Protein AF-A0A920W6X9-F1 (afdb_monomer_lite)

Secondary structure (DSSP, 8-state):
----S--S--HHHHHHHHHHHS-TTSS-SSHHHHHHHHHHHHHHHHHHHHHHHHTT--TTHHHHHHHHHHHHHHHHHHHHHHHHHTSHHHHHHHHHHT-TTHHHHHHHHHHHHHHHHHHTTTTTSPPGGGSHHHHHHHHHTT-TTHHHHHHHHHHHHHHTT-HHHHHHHHHHHHH-SSS---HHHHHHHHHHHHHTT-HHHHHHHHSTT-----PPPHHHHHHHT--TT---TTS-HHHHHHHHHHTT-GGGGG-

Sequence (255 aa):
MPYFVDSEIPTAVFLGLHLLVTDPSTSPRTPLGKTLFGILYGVTVFGLYAILGGLGVPTFYDKLLSVPLLNLSVQAIDRLVQTLTIRPTFERVALALARPNANLTHIGVWVIFFTLMALAGATDGRHRGDGVPFWEDACDNGRRQACERLLQIEASYCADASAWACNELGLHYERGDVVEPNRDLAFSYFSRACELRFQAGCLNLLESNAGYRADPKLLDLRLLLREGGANLMDMTETAIYSRACEHNWTFACRL

Radius of gyration: 24.92 Å; chains: 1; bounding box: 61×37×69 Å

Structure (mmCIF, N/CA/C/O backbone):
data_AF-A0A920W6X9-F1
#
_entry.id   AF-A0A920W6X9-F1
#
loop_
_atom_site.group_PDB
_atom_site.id
_atom_site.type_symbol
_atom_site.label_atom_id
_atom_site.label_alt_id
_atom_site.label_comp_id
_atom_site.label_asym_id
_atom_site.label_entity_id
_atom_site.label_seq_id
_atom_site.pdbx_PDB_ins_code
_atom_site.Cartn_x
_atom_site.Cartn_y
_atom_site.Cartn_z
_atom_site.occupancy
_atom_site.B_iso_or_equiv
_atom_site.auth_seq_id
_atom_site.auth_comp_id
_atom_site.auth_asym_id
_atom_site.auth_atom_id
_atom_site.pdbx_PDB_model_num
ATOM 1 N N . MET A 1 1 ? 0.408 10.749 1.401 1.00 32.97 1 MET A N 1
ATOM 2 C CA . MET A 1 1 ? -0.539 10.070 2.304 1.00 32.97 1 MET A CA 1
ATOM 3 C C . MET A 1 1 ? 0.063 8.700 2.561 1.00 32.97 1 MET A C 1
ATOM 5 O O . MET A 1 1 ? 0.650 8.195 1.610 1.00 32.97 1 MET A O 1
ATOM 9 N N . PRO A 1 2 ? 0.007 8.101 3.763 1.00 35.03 2 PRO A N 1
ATOM 10 C CA . PRO A 1 2 ? 0.167 6.650 3.824 1.00 35.03 2 PRO A CA 1
ATOM 11 C C . PRO A 1 2 ? -0.873 6.083 2.854 1.00 35.03 2 PRO A C 1
ATOM 13 O O . PRO A 1 2 ? -2.033 6.492 2.925 1.00 35.03 2 PRO A O 1
ATOM 16 N N . TYR A 1 3 ? -0.465 5.260 1.887 1.00 41.72 3 TYR A N 1
ATOM 17 C CA . TYR A 1 3 ? -1.385 4.682 0.903 1.00 41.72 3 TYR A CA 1
ATOM 18 C C . TYR A 1 3 ? -2.238 3.595 1.571 1.00 41.72 3 TYR A C 1
ATOM 20 O O . TYR A 1 3 ? -2.195 2.409 1.238 1.00 41.72 3 TYR A O 1
ATOM 28 N N . PHE A 1 4 ? -3.081 4.014 2.512 1.00 40.28 4 PHE A N 1
ATOM 29 C CA . PHE A 1 4 ? -4.438 3.518 2.532 1.00 40.28 4 PHE A CA 1
ATOM 30 C C . PHE A 1 4 ? -4.998 3.902 1.163 1.00 40.28 4 PHE A C 1
ATOM 32 O O . PHE A 1 4 ? -5.126 5.085 0.850 1.00 40.28 4 PHE A O 1
ATOM 39 N N . VAL A 1 5 ? -5.278 2.900 0.329 1.00 44.25 5 VAL A N 1
ATOM 40 C CA . VAL A 1 5 ? -5.976 3.088 -0.958 1.00 44.25 5 VAL A CA 1
ATOM 41 C C . VAL A 1 5 ? -7.321 3.818 -0.741 1.00 44.25 5 VAL A C 1
ATOM 43 O O . VAL A 1 5 ? -7.849 4.419 -1.665 1.00 44.25 5 VAL A O 1
ATOM 46 N N . ASP A 1 6 ? -7.764 3.905 0.518 1.00 39.06 6 ASP A N 1
ATOM 47 C CA . ASP A 1 6 ? -8.812 4.777 1.035 1.00 39.06 6 ASP A CA 1
ATOM 48 C C . ASP A 1 6 ? -8.240 5.817 2.030 1.00 39.06 6 ASP A C 1
ATOM 50 O O . ASP A 1 6 ? -8.327 5.659 3.249 1.00 39.06 6 ASP A O 1
ATOM 54 N N . SER A 1 7 ? -7.596 6.881 1.533 1.00 40.62 7 SER A N 1
ATOM 55 C CA . SER A 1 7 ? -7.171 8.028 2.371 1.00 40.62 7 SER A CA 1
ATOM 56 C C . SER A 1 7 ? -8.333 8.964 2.733 1.00 40.62 7 SER A C 1
ATOM 58 O O . SER A 1 7 ? -8.195 9.836 3.590 1.00 40.62 7 SER A O 1
ATOM 60 N N . GLU A 1 8 ? -9.485 8.794 2.092 1.00 47.09 8 GLU A N 1
ATOM 61 C CA . GLU A 1 8 ? -10.746 9.286 2.625 1.00 47.09 8 GLU A CA 1
ATOM 62 C C . GLU A 1 8 ? -11.215 8.246 3.634 1.00 47.09 8 GLU A C 1
ATOM 64 O O . GLU A 1 8 ? -11.251 7.062 3.306 1.00 47.09 8 GLU A O 1
ATOM 69 N N . ILE A 1 9 ? -11.575 8.654 4.858 1.00 54.34 9 ILE A N 1
ATOM 70 C CA . ILE A 1 9 ? -12.372 7.789 5.738 1.00 54.34 9 ILE A CA 1
ATOM 71 C C . ILE A 1 9 ? -13.488 7.244 4.846 1.00 54.34 9 ILE A C 1
ATOM 73 O O . ILE A 1 9 ? -14.281 8.071 4.378 1.00 54.34 9 ILE A O 1
ATOM 77 N N . PRO A 1 10 ? -13.544 5.923 4.562 1.00 58.53 10 PRO A N 1
ATOM 78 C CA . PRO A 1 10 ? -14.479 5.417 3.576 1.00 58.53 10 PRO A CA 1
ATOM 79 C C . PRO A 1 10 ? -15.847 5.954 3.952 1.00 58.53 10 PRO A C 1
ATOM 81 O O . PRO A 1 10 ? -16.201 5.909 5.135 1.00 58.53 10 PRO A O 1
ATOM 84 N N . THR A 1 11 ? -16.604 6.508 3.004 1.00 61.72 11 THR A N 1
ATOM 85 C CA . THR A 1 11 ? -17.897 7.138 3.318 1.00 61.72 11 THR A CA 1
ATOM 86 C C . THR A 1 11 ? -18.767 6.195 4.152 1.00 61.72 11 THR A C 1
ATOM 88 O O . THR A 1 11 ? -19.484 6.641 5.034 1.00 61.72 11 THR A O 1
ATOM 91 N N . ALA A 1 12 ? -18.609 4.882 3.961 1.00 58.97 12 ALA A N 1
ATOM 92 C CA . ALA A 1 12 ? -19.161 3.812 4.782 1.00 58.97 12 ALA A CA 1
ATOM 93 C C . ALA A 1 12 ? -18.794 3.866 6.284 1.00 58.97 12 ALA A C 1
ATOM 95 O O . ALA A 1 12 ? -19.663 3.668 7.125 1.00 58.97 12 ALA A O 1
ATOM 96 N N . VAL A 1 13 ? -17.538 4.139 6.647 1.00 64.25 13 VAL A N 1
ATOM 97 C CA . VAL A 1 13 ? -17.081 4.305 8.040 1.00 64.25 13 VAL A CA 1
ATOM 98 C C . VAL A 1 13 ? -17.623 5.596 8.636 1.00 64.25 13 VAL A C 1
ATOM 100 O O . VAL A 1 13 ? -18.126 5.587 9.757 1.00 64.25 13 VAL A O 1
ATOM 103 N N . PHE A 1 14 ? -17.573 6.694 7.878 1.00 67.44 14 PHE A N 1
ATOM 104 C CA . PHE A 1 14 ? -18.150 7.969 8.303 1.00 67.44 14 PHE A CA 1
ATOM 105 C C . PHE A 1 14 ? -19.663 7.837 8.526 1.00 67.44 14 PHE A C 1
ATOM 107 O O . PHE A 1 14 ? -20.169 8.206 9.584 1.00 67.44 14 PHE A O 1
ATOM 114 N N . LEU A 1 15 ? -20.374 7.236 7.573 1.00 68.81 15 LEU A N 1
ATOM 115 C CA . LEU A 1 15 ? -21.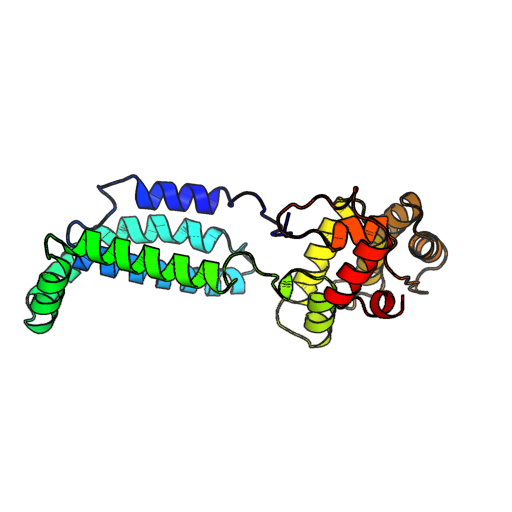807 6.968 7.634 1.00 68.81 15 LEU A CA 1
ATOM 116 C C . LEU A 1 15 ? -22.142 5.994 8.766 1.00 68.81 15 LEU A C 1
ATOM 118 O O . LEU A 1 15 ? -23.084 6.240 9.510 1.00 68.81 15 LEU A O 1
ATOM 122 N N . GLY A 1 16 ? -21.350 4.937 8.948 1.00 66.88 16 GLY A N 1
ATOM 123 C CA . GLY A 1 16 ? -21.495 3.995 10.055 1.00 66.88 16 GLY A CA 1
ATOM 124 C C . GLY A 1 16 ? -21.368 4.685 11.413 1.00 66.88 16 GLY A C 1
ATOM 125 O O . GLY A 1 16 ? -22.225 4.498 12.271 1.00 66.88 16 GLY A O 1
ATOM 126 N N . LEU A 1 17 ? -20.371 5.560 11.583 1.00 68.69 17 LEU A N 1
ATOM 127 C CA . LEU A 1 17 ? -20.214 6.373 12.791 1.00 68.69 17 LEU A CA 1
ATOM 128 C C . LEU A 1 17 ? -21.427 7.292 13.009 1.00 68.69 17 LEU A C 1
ATOM 130 O O . LEU A 1 17 ? -21.952 7.357 14.116 1.00 68.69 17 LEU A O 1
ATOM 134 N N . HIS A 1 18 ? -21.917 7.962 11.963 1.00 68.88 18 HIS A N 1
ATOM 135 C CA . HIS A 1 18 ? -23.086 8.841 12.065 1.00 68.88 18 HIS A CA 1
ATOM 136 C C . HIS A 1 18 ? -24.348 8.062 12.444 1.00 68.88 18 HIS A C 1
ATOM 138 O O . HIS A 1 18 ? -25.045 8.446 13.380 1.00 68.88 18 HIS A O 1
ATOM 144 N N . LEU A 1 19 ? -24.611 6.933 11.788 1.00 68.19 19 LEU A N 1
ATOM 145 C CA . LEU A 1 19 ? -25.773 6.083 12.053 1.00 68.19 19 LEU A CA 1
ATOM 146 C C . LEU A 1 19 ? -25.742 5.423 13.442 1.00 68.19 19 LEU A C 1
ATOM 148 O O . LEU A 1 19 ? -26.795 5.076 13.973 1.00 68.19 19 LEU A O 1
ATOM 152 N N . LEU A 1 20 ? -24.554 5.246 14.025 1.00 67.88 20 LEU A N 1
ATOM 153 C CA . LEU A 1 20 ? -24.369 4.605 15.328 1.00 67.88 20 LEU A CA 1
ATOM 154 C C . LEU A 1 20 ? -24.324 5.616 16.488 1.00 67.88 20 LEU A C 1
ATOM 156 O O . LEU A 1 20 ? -24.691 5.277 17.609 1.00 67.88 20 LEU A O 1
ATOM 160 N N . VAL A 1 21 ? -23.898 6.859 16.233 1.00 61.28 21 VAL A N 1
ATOM 161 C CA . VAL A 1 21 ? -23.694 7.892 17.268 1.00 61.28 21 VAL A CA 1
ATOM 162 C C . VAL A 1 21 ? -24.858 8.885 17.371 1.00 61.28 21 VAL A C 1
ATOM 164 O O . VAL A 1 21 ? -25.053 9.470 18.436 1.00 61.28 21 VAL A O 1
ATOM 167 N N . THR A 1 22 ? -25.644 9.097 16.310 1.00 55.53 22 THR A N 1
ATOM 168 C CA . THR A 1 22 ? -26.567 10.252 16.260 1.00 55.53 22 THR A CA 1
ATOM 169 C C . THR A 1 22 ? -28.022 9.972 16.630 1.00 55.53 22 THR A C 1
ATOM 171 O O . THR A 1 22 ? -28.764 10.932 16.835 1.00 55.53 22 THR A O 1
ATOM 174 N N . ASP A 1 23 ? -28.439 8.713 16.796 1.00 62.19 23 ASP A N 1
ATOM 175 C CA . ASP A 1 23 ? -29.833 8.401 17.125 1.00 62.19 23 ASP A CA 1
ATOM 176 C C . ASP A 1 23 ? -29.994 7.818 18.550 1.00 62.19 23 ASP A C 1
ATOM 178 O O . ASP A 1 23 ? -29.690 6.652 18.804 1.00 62.19 23 ASP A O 1
ATOM 182 N N . PRO A 1 24 ? -30.502 8.594 19.531 1.00 61.34 24 PRO A N 1
ATOM 183 C CA . PRO A 1 24 ? -30.778 8.078 20.872 1.00 61.34 24 PRO A CA 1
ATOM 184 C C . PRO A 1 24 ? -31.850 6.976 20.889 1.00 61.34 24 PRO A C 1
ATOM 186 O O . PRO A 1 24 ? -31.962 6.271 21.894 1.00 61.34 24 PRO A O 1
ATOM 189 N N . SER A 1 25 ? -32.623 6.796 19.811 1.00 63.19 25 SER A N 1
ATOM 190 C CA . SER A 1 25 ? -33.575 5.692 19.670 1.00 63.19 25 SER A CA 1
ATOM 191 C C . SER A 1 25 ? -32.918 4.355 19.293 1.00 63.19 25 SER A C 1
ATOM 193 O O . SER A 1 25 ? -33.521 3.307 19.528 1.00 63.19 25 SER A O 1
ATOM 195 N N . THR A 1 26 ? -31.668 4.365 18.806 1.00 69.38 26 THR A N 1
ATOM 196 C CA . THR A 1 26 ? -30.919 3.166 18.381 1.00 69.38 26 THR A CA 1
ATOM 197 C C . THR A 1 26 ? -29.832 2.732 19.367 1.00 69.38 26 THR A C 1
ATOM 199 O O . THR A 1 26 ? -29.085 1.795 19.093 1.00 69.38 26 THR A O 1
ATOM 202 N N . SER A 1 27 ? -29.764 3.347 20.552 1.00 74.56 27 SER A N 1
ATOM 203 C CA . SER A 1 27 ? -28.828 2.949 21.609 1.00 74.56 27 SER A CA 1
ATOM 204 C C . SER A 1 27 ? -29.561 2.436 22.857 1.00 74.56 27 SER A C 1
ATOM 206 O O . SER A 1 27 ? -30.586 3.005 23.249 1.00 74.56 27 SER A O 1
ATOM 208 N N . PRO A 1 28 ? -29.056 1.383 23.529 1.00 81.75 28 PRO A N 1
ATOM 209 C CA . PRO A 1 28 ? -29.649 0.913 24.775 1.00 81.75 28 PRO A CA 1
ATOM 210 C C . PRO A 1 28 ? -29.635 1.990 25.860 1.00 81.75 28 PRO A C 1
ATOM 212 O O . PRO A 1 28 ? -28.667 2.738 26.031 1.00 81.75 28 PRO A O 1
ATOM 215 N N . ARG A 1 29 ? -30.702 2.041 26.660 1.00 79.31 29 ARG A N 1
ATOM 216 C CA . ARG A 1 29 ? -30.866 3.089 27.684 1.00 79.31 29 ARG A CA 1
ATOM 217 C C . ARG A 1 29 ? -30.045 2.831 28.945 1.00 79.31 29 ARG A C 1
ATOM 219 O O . ARG A 1 29 ? -29.709 3.769 29.666 1.00 79.31 29 ARG A O 1
ATOM 226 N N . THR A 1 30 ? -29.714 1.571 29.217 1.00 80.69 30 THR A N 1
ATOM 227 C CA . THR A 1 30 ? -29.015 1.160 30.441 1.00 80.69 30 THR A CA 1
ATOM 228 C C . THR A 1 30 ? -27.494 1.125 30.247 1.00 80.69 30 THR A C 1
ATOM 230 O O . THR A 1 30 ? -27.032 0.787 29.157 1.00 80.69 30 THR A O 1
ATOM 233 N N . PRO A 1 31 ? -26.683 1.412 31.288 1.00 79.31 31 PRO A N 1
ATOM 234 C CA . PRO A 1 31 ? -25.223 1.303 31.203 1.00 79.31 31 PRO A CA 1
ATOM 235 C C . PRO A 1 31 ? -24.752 -0.088 30.756 1.00 79.31 31 PRO A C 1
ATOM 237 O O . PRO A 1 31 ? -23.920 -0.195 29.860 1.00 79.31 31 PRO A O 1
ATOM 240 N N . LEU A 1 32 ? -25.349 -1.152 31.310 1.00 82.69 32 LEU A N 1
ATOM 241 C CA . LEU A 1 32 ? -25.031 -2.535 30.941 1.00 82.69 32 LEU A CA 1
ATOM 242 C C . LEU A 1 32 ? -25.423 -2.838 29.486 1.00 82.69 32 LEU A C 1
ATOM 244 O O . LEU A 1 32 ? -24.656 -3.478 28.769 1.00 82.69 32 LEU A O 1
ATOM 248 N N . GLY A 1 33 ? -26.568 -2.327 29.020 1.00 84.88 33 GLY A N 1
ATOM 249 C CA . GLY A 1 33 ? -26.978 -2.431 27.620 1.00 84.88 33 GLY A CA 1
ATOM 250 C C . GLY A 1 33 ? -26.004 -1.747 26.668 1.00 84.88 33 GLY A C 1
ATOM 251 O O . GLY A 1 33 ? -25.639 -2.340 25.659 1.00 84.88 33 GLY A O 1
ATOM 252 N N . LYS A 1 34 ? -25.509 -0.553 27.011 1.00 83.12 34 LYS A N 1
ATOM 253 C CA . LYS A 1 34 ? -24.497 0.155 26.208 1.00 83.12 34 LYS A CA 1
ATOM 254 C C . LYS A 1 34 ? -23.190 -0.632 26.113 1.00 83.12 34 LYS A C 1
ATOM 256 O O . LYS A 1 34 ? -22.615 -0.726 25.032 1.00 83.12 34 LYS A O 1
ATOM 261 N N . THR A 1 35 ? -22.741 -1.246 27.210 1.00 82.62 35 THR A N 1
ATOM 262 C CA . THR A 1 35 ? -21.559 -2.124 27.195 1.00 82.62 35 THR A CA 1
ATOM 263 C C . THR A 1 35 ? -21.784 -3.351 26.311 1.00 82.62 35 THR A C 1
ATOM 265 O O . THR A 1 35 ? -20.935 -3.672 25.482 1.00 82.62 35 THR A O 1
ATOM 268 N N . LEU A 1 36 ? -22.937 -4.016 26.447 1.00 86.69 36 LEU A N 1
ATOM 269 C CA . LEU A 1 36 ? -23.275 -5.196 25.650 1.00 86.69 36 LEU A CA 1
ATOM 270 C C . LEU A 1 36 ? -23.385 -4.865 24.155 1.00 86.69 36 LEU A C 1
ATOM 272 O O . LEU A 1 36 ? -22.891 -5.622 23.324 1.00 86.69 36 LEU A O 1
ATOM 276 N N . PHE A 1 37 ? -23.961 -3.712 23.821 1.00 87.56 37 PHE A N 1
ATOM 277 C CA . PHE A 1 37 ? -24.028 -3.198 22.456 1.00 87.56 37 PHE A CA 1
ATOM 278 C C . PHE A 1 37 ? -22.637 -2.958 21.863 1.00 87.56 37 PHE A C 1
ATOM 280 O O . PHE A 1 37 ? -22.372 -3.399 20.750 1.00 87.56 37 PHE A O 1
ATOM 287 N N . GLY A 1 38 ? -21.719 -2.340 22.616 1.00 84.94 38 GLY A N 1
ATOM 288 C CA . GLY A 1 38 ? -20.334 -2.143 22.172 1.00 84.94 38 GLY A CA 1
ATOM 289 C C . GLY A 1 38 ? -19.577 -3.457 21.938 1.00 84.94 38 GLY A C 1
ATOM 290 O O . GLY A 1 38 ? -18.867 -3.591 20.942 1.00 84.94 38 GLY A O 1
ATOM 291 N N . ILE A 1 39 ? -19.767 -4.457 22.808 1.00 88.25 39 ILE A N 1
ATOM 292 C CA . ILE A 1 39 ? -19.194 -5.802 22.621 1.00 88.25 39 ILE A CA 1
ATOM 293 C C . ILE A 1 39 ? -19.754 -6.444 21.350 1.00 88.25 39 ILE A C 1
ATOM 295 O O . ILE A 1 39 ? -18.993 -6.961 20.532 1.00 88.25 39 ILE A O 1
ATOM 299 N N . LEU A 1 40 ? -21.077 -6.392 21.169 1.00 89.38 40 LEU A N 1
ATOM 300 C CA . LEU A 1 40 ? -21.734 -6.980 20.008 1.00 89.38 40 LEU A CA 1
ATOM 301 C C . LEU A 1 40 ? -21.319 -6.275 18.712 1.00 89.38 40 LEU A C 1
ATOM 303 O O . LEU A 1 40 ? -21.133 -6.953 17.705 1.00 89.38 40 LEU A O 1
ATOM 307 N N . TYR A 1 41 ? -21.092 -4.958 18.744 1.00 86.44 41 TYR A N 1
ATOM 308 C CA . TYR A 1 41 ? -20.508 -4.213 17.629 1.00 86.44 41 TYR A CA 1
ATOM 309 C C . TYR A 1 41 ? -19.142 -4.765 17.238 1.00 86.44 41 TYR A C 1
ATOM 311 O O . TYR A 1 41 ? -18.958 -5.162 16.089 1.00 86.44 41 TYR A O 1
ATOM 319 N N . GLY A 1 42 ? -18.222 -4.890 18.199 1.00 86.88 42 GLY A N 1
ATOM 320 C CA . GLY A 1 42 ? -16.902 -5.466 17.946 1.00 86.88 42 GLY A CA 1
ATOM 321 C C . GLY A 1 42 ? -16.990 -6.867 17.337 1.00 86.88 42 GLY A C 1
ATOM 322 O O . GLY A 1 42 ? -16.440 -7.112 16.267 1.00 86.88 42 GLY A O 1
ATOM 323 N N . VAL A 1 43 ? -17.744 -7.770 17.972 1.00 91.44 43 VAL A N 1
ATOM 324 C CA . VAL A 1 43 ? -17.922 -9.153 17.495 1.00 91.44 43 VAL A CA 1
ATOM 325 C C . VAL A 1 43 ? -18.517 -9.196 16.086 1.00 91.44 43 VAL A C 1
ATOM 327 O O . VAL A 1 43 ? -18.048 -9.966 15.250 1.00 91.44 43 VAL A O 1
ATOM 330 N N . THR A 1 44 ? -19.519 -8.362 15.807 1.00 89.44 44 THR A N 1
ATOM 331 C CA . THR A 1 44 ? -20.190 -8.329 14.501 1.00 89.44 44 THR A CA 1
ATOM 332 C C . THR A 1 44 ? -19.253 -7.825 13.410 1.00 89.44 44 THR A C 1
ATOM 334 O O . THR A 1 44 ? -19.203 -8.434 12.347 1.00 89.44 44 THR A O 1
ATOM 337 N N . VAL A 1 45 ? -18.466 -6.776 13.671 1.00 86.69 45 VAL A N 1
ATOM 338 C CA . VAL A 1 45 ? -17.473 -6.267 12.709 1.00 86.69 45 VAL A CA 1
ATOM 339 C C . VAL A 1 45 ? -16.426 -7.338 12.392 1.00 86.69 45 VAL A C 1
ATOM 341 O O . VAL A 1 45 ? -16.193 -7.618 11.220 1.00 86.69 45 VAL A O 1
ATOM 344 N N . PHE A 1 46 ? -15.850 -8.006 13.399 1.00 88.38 46 PHE A N 1
ATOM 345 C CA . PHE A 1 46 ? -14.878 -9.086 13.162 1.00 88.38 46 PHE A CA 1
ATOM 346 C C . PHE A 1 46 ? -15.490 -10.288 12.430 1.00 88.38 46 PHE A C 1
ATOM 348 O O . PHE A 1 46 ? -14.854 -10.866 11.547 1.00 88.38 46 PHE A O 1
ATOM 355 N N . GLY A 1 47 ? -16.725 -10.659 12.776 1.00 89.88 47 GLY A N 1
ATOM 356 C CA . GLY A 1 47 ? -17.453 -11.729 12.097 1.00 89.88 47 GLY A CA 1
ATOM 357 C C . GLY A 1 47 ? -17.713 -11.402 10.627 1.00 89.88 47 GLY A C 1
ATOM 358 O O . GLY A 1 47 ? -17.426 -12.220 9.755 1.00 89.88 47 GLY A O 1
ATOM 359 N N . LEU A 1 48 ? -18.194 -10.190 10.338 1.00 88.50 48 LEU A N 1
ATOM 360 C CA . LEU A 1 48 ? -18.422 -9.727 8.971 1.00 88.50 48 LEU A CA 1
ATOM 361 C C . LEU A 1 48 ? -17.118 -9.606 8.186 1.00 88.50 48 LEU A C 1
ATOM 363 O O . LEU A 1 48 ? -17.092 -10.027 7.038 1.00 88.50 48 LEU A O 1
ATOM 367 N N . TYR A 1 49 ? -16.037 -9.112 8.792 1.00 85.31 49 TYR A N 1
ATOM 368 C CA . TYR A 1 49 ? -14.716 -9.077 8.163 1.00 85.31 49 TYR A CA 1
ATOM 369 C C . TYR A 1 49 ? -14.284 -10.472 7.689 1.00 85.31 49 TYR A C 1
ATOM 371 O O . TYR A 1 49 ? -13.916 -10.645 6.528 1.00 85.31 49 TYR A O 1
ATOM 379 N N . ALA A 1 50 ? -14.389 -11.485 8.556 1.00 86.25 50 ALA A N 1
ATOM 380 C CA . ALA A 1 50 ? -14.007 -12.854 8.216 1.00 86.25 50 ALA A CA 1
ATOM 381 C C . ALA A 1 50 ? -14.889 -13.452 7.105 1.00 86.25 50 ALA A C 1
ATOM 383 O O . ALA A 1 50 ? -14.380 -14.098 6.190 1.00 86.25 50 ALA A O 1
ATOM 384 N N . ILE A 1 51 ? -16.205 -13.220 7.166 1.00 89.25 51 ILE A N 1
ATOM 385 C CA . ILE A 1 51 ? -17.164 -13.738 6.180 1.00 89.25 51 ILE A CA 1
ATOM 386 C C . ILE A 1 51 ? -16.987 -13.042 4.826 1.00 89.25 51 ILE A C 1
ATOM 388 O O . ILE A 1 51 ? -16.840 -13.711 3.809 1.00 89.25 51 ILE A O 1
ATOM 392 N N . LEU A 1 52 ? -16.985 -11.708 4.803 1.00 85.00 52 LEU A N 1
ATOM 393 C CA . LEU A 1 52 ? -16.884 -10.914 3.577 1.00 85.00 52 LEU A CA 1
ATOM 394 C C . LEU A 1 52 ? -15.516 -11.077 2.915 1.00 85.00 52 LEU A C 1
ATOM 396 O O . LEU A 1 52 ? -15.455 -11.247 1.699 1.00 85.00 52 LEU A O 1
ATOM 400 N N . GLY A 1 53 ? -14.444 -11.121 3.712 1.00 79.75 53 GLY A N 1
ATOM 401 C CA . GLY A 1 53 ? -13.101 -11.421 3.222 1.00 79.75 53 GLY A CA 1
ATOM 402 C C . GLY A 1 53 ? -13.013 -12.808 2.581 1.00 79.75 53 GLY A C 1
ATOM 403 O O . GLY A 1 53 ? -12.407 -12.954 1.525 1.00 79.75 53 GLY A O 1
ATOM 404 N N . GLY A 1 54 ? -13.685 -13.815 3.154 1.00 82.75 54 GLY A N 1
ATOM 405 C CA . GLY A 1 54 ? -13.788 -15.150 2.552 1.00 82.75 54 GLY A CA 1
ATOM 406 C C . GLY A 1 54 ? -14.600 -15.198 1.250 1.00 82.75 54 GLY A C 1
ATOM 407 O O . GLY A 1 54 ? -14.398 -16.100 0.443 1.00 82.75 54 GLY A O 1
ATOM 408 N N . LEU A 1 55 ? -15.491 -14.228 1.031 1.00 86.12 55 LEU A N 1
ATOM 409 C CA . LEU A 1 55 ? -16.314 -14.095 -0.176 1.00 86.12 55 LEU A CA 1
ATOM 410 C C . LEU A 1 55 ? -15.701 -13.155 -1.231 1.00 86.12 55 LEU A C 1
ATOM 412 O O . LEU A 1 55 ? -16.328 -12.926 -2.264 1.00 86.12 55 LEU A O 1
ATOM 416 N N . GLY A 1 56 ? -14.516 -12.586 -0.980 1.00 75.62 56 GLY A N 1
ATOM 417 C CA . GLY A 1 56 ? -13.880 -11.614 -1.879 1.00 75.62 56 GLY A CA 1
ATOM 418 C C . GLY A 1 56 ? -14.626 -10.277 -1.974 1.00 75.62 56 GLY A C 1
ATOM 419 O O . GLY A 1 56 ? -14.432 -9.520 -2.922 1.00 75.62 56 GLY A O 1
ATOM 420 N N . VAL A 1 57 ? -15.506 -9.983 -1.014 1.00 77.00 57 VAL A N 1
ATOM 421 C CA . VAL A 1 57 ? -16.260 -8.727 -0.963 1.00 77.00 57 VAL A CA 1
ATOM 422 C C . VAL A 1 57 ? -15.405 -7.664 -0.264 1.00 77.00 57 VAL A C 1
ATOM 424 O O . VAL A 1 57 ? -14.781 -7.972 0.756 1.00 77.00 57 VAL A O 1
ATOM 427 N N . PRO A 1 58 ? -15.394 -6.405 -0.742 1.00 72.44 58 PRO A N 1
ATOM 428 C CA . PRO A 1 58 ? -14.627 -5.340 -0.108 1.00 72.44 58 PRO A CA 1
ATOM 429 C C . PRO A 1 58 ? -14.896 -5.205 1.398 1.00 72.44 58 PRO A C 1
ATOM 431 O O . PRO A 1 58 ? -16.036 -5.072 1.850 1.00 72.44 58 PRO A O 1
ATOM 434 N N . THR A 1 59 ? -13.832 -5.169 2.196 1.00 68.81 59 THR A N 1
ATOM 435 C CA . THR A 1 59 ? -13.886 -5.140 3.668 1.00 68.81 59 THR A CA 1
ATOM 436 C C . THR A 1 59 ? -14.177 -3.745 4.232 1.00 68.81 59 THR A C 1
ATOM 438 O O . THR A 1 59 ? -13.651 -3.375 5.274 1.00 68.81 59 THR A O 1
ATOM 441 N N . PHE A 1 60 ? -14.939 -2.916 3.519 1.00 70.44 60 PHE A N 1
ATOM 442 C CA . PHE A 1 60 ? -15.533 -1.702 4.089 1.00 70.44 60 PHE A CA 1
ATOM 443 C C . PHE A 1 60 ? -16.998 -1.929 4.487 1.00 70.44 60 PHE A C 1
ATOM 445 O O . PHE A 1 60 ? -17.546 -1.197 5.316 1.00 70.44 60 PHE A O 1
ATOM 452 N N . TYR A 1 61 ? -17.644 -2.949 3.910 1.00 75.38 61 TYR A N 1
ATOM 453 C CA . TYR A 1 61 ? -19.022 -3.318 4.229 1.00 75.38 61 TYR A CA 1
ATOM 454 C C . TYR A 1 61 ? -19.161 -3.958 5.614 1.00 75.38 61 TYR A C 1
ATOM 456 O O . TYR A 1 61 ? -20.232 -3.881 6.205 1.00 75.38 61 TYR A O 1
ATOM 464 N N . ASP A 1 62 ? -18.097 -4.543 6.162 1.00 77.25 62 ASP A N 1
ATOM 465 C CA . ASP A 1 62 ? -18.052 -5.094 7.523 1.00 77.25 62 ASP A CA 1
ATOM 466 C C . ASP A 1 62 ? -18.406 -4.046 8.593 1.00 77.25 62 ASP A C 1
ATOM 468 O O . ASP A 1 62 ? -19.185 -4.308 9.511 1.00 77.25 62 ASP A O 1
ATOM 472 N N . LYS A 1 63 ? -17.905 -2.821 8.424 1.00 78.56 63 LYS A N 1
ATOM 473 C CA . LYS A 1 63 ? -18.176 -1.675 9.293 1.00 78.56 63 LYS A CA 1
ATOM 474 C C . LYS A 1 63 ? -19.580 -1.126 9.054 1.00 78.56 63 LYS A C 1
ATOM 476 O O . LYS A 1 63 ? -20.261 -0.790 10.017 1.00 78.56 63 LYS A O 1
ATOM 481 N N . LEU A 1 64 ? -20.050 -1.095 7.804 1.00 79.38 64 LEU A N 1
ATOM 482 C CA . LEU A 1 64 ? -21.354 -0.523 7.448 1.00 79.38 64 LEU A CA 1
ATOM 483 C C . LEU A 1 64 ? -22.540 -1.434 7.802 1.00 79.38 64 LEU A C 1
ATOM 485 O O . LEU A 1 64 ? -23.526 -0.966 8.365 1.00 79.38 64 LEU A O 1
ATOM 489 N N . LEU A 1 65 ? -22.455 -2.729 7.488 1.00 83.31 65 LEU A N 1
ATOM 490 C CA . LEU A 1 65 ? -23.543 -3.697 7.680 1.00 83.31 65 LEU A CA 1
ATOM 491 C C . LEU A 1 65 ? -23.761 -4.059 9.151 1.00 83.31 65 LEU A C 1
ATOM 493 O O . LEU A 1 65 ? -24.864 -4.457 9.525 1.00 83.31 65 LEU A O 1
ATOM 497 N N . SER A 1 66 ? -22.742 -3.885 9.996 1.00 84.81 66 SER A N 1
ATOM 498 C CA . SER A 1 66 ? -22.877 -4.091 11.440 1.00 84.81 66 SER A CA 1
ATOM 499 C C . SER A 1 66 ? -23.934 -3.165 12.060 1.00 84.81 66 SER A C 1
ATOM 501 O O . SER A 1 66 ? -24.688 -3.587 12.937 1.00 84.81 66 SER A O 1
ATOM 503 N N . VAL A 1 67 ? -24.053 -1.930 11.562 1.00 81.94 67 VAL A N 1
ATOM 504 C CA . VAL A 1 67 ? -24.904 -0.884 12.143 1.00 81.94 67 VAL A CA 1
ATOM 505 C C . VAL A 1 67 ? -26.405 -1.203 12.073 1.00 81.94 67 VAL A C 1
ATOM 507 O O . VAL A 1 67 ? -27.042 -1.223 13.127 1.00 81.94 67 VAL A O 1
ATOM 510 N N . PRO A 1 68 ? -27.018 -1.502 10.907 1.00 82.88 68 PRO A N 1
ATOM 511 C CA . PRO A 1 68 ? -28.441 -1.838 10.854 1.00 82.88 68 PRO A CA 1
ATOM 512 C C . PRO A 1 68 ? -28.776 -3.120 11.631 1.00 82.88 68 PRO A C 1
ATOM 514 O O . PRO A 1 68 ? -29.823 -3.180 12.275 1.00 82.88 68 PRO A O 1
ATOM 517 N N . LEU A 1 69 ? -27.885 -4.121 11.628 1.00 84.56 69 LEU A N 1
ATOM 518 C CA . LEU A 1 69 ? -28.068 -5.358 12.398 1.00 84.56 69 LEU A CA 1
ATOM 519 C C . LEU A 1 69 ? -28.150 -5.073 13.902 1.00 84.56 69 LEU A C 1
ATOM 521 O O . LEU A 1 69 ? -29.028 -5.590 14.595 1.00 84.56 69 LEU A O 1
ATOM 525 N N . LEU A 1 70 ? -27.271 -4.205 14.398 1.00 84.69 70 LEU A N 1
ATOM 526 C CA . LEU A 1 70 ? -27.254 -3.812 15.801 1.00 84.69 70 LEU A CA 1
ATOM 527 C C . LEU A 1 70 ? -28.450 -2.950 16.173 1.00 84.69 70 LEU A C 1
ATOM 529 O O . LEU A 1 70 ? -29.080 -3.230 17.192 1.00 84.69 70 LEU A O 1
ATOM 533 N N . ASN A 1 71 ? -28.813 -1.982 15.332 1.00 83.69 71 ASN A N 1
ATOM 534 C CA . ASN A 1 71 ? -29.971 -1.118 15.554 1.00 83.69 71 ASN A CA 1
ATOM 535 C C . ASN A 1 71 ? -31.274 -1.937 15.642 1.00 83.69 71 ASN A C 1
ATOM 537 O O . ASN A 1 71 ? -32.102 -1.683 16.516 1.00 83.69 71 ASN A O 1
ATOM 541 N N . LEU A 1 72 ? -31.433 -2.981 14.815 1.00 86.00 72 LEU A N 1
ATOM 542 C CA . LEU A 1 72 ? -32.564 -3.916 14.910 1.00 86.00 72 LEU A CA 1
ATOM 543 C C . LEU A 1 72 ? -32.522 -4.776 16.186 1.00 86.00 72 LEU A C 1
ATOM 545 O O . LEU A 1 72 ? -33.566 -5.175 16.704 1.00 86.00 72 LEU A O 1
ATOM 549 N N . SER A 1 73 ? -31.330 -5.049 16.722 1.00 87.81 73 SER A N 1
ATOM 550 C CA . SER A 1 73 ? -31.145 -5.882 17.916 1.00 87.81 73 SER A CA 1
ATOM 551 C C . SER A 1 73 ? -31.365 -5.148 19.249 1.00 87.81 73 SER A C 1
ATOM 553 O O . SER A 1 73 ? -31.496 -5.808 20.280 1.00 87.81 73 SER A O 1
ATOM 555 N N . VAL A 1 74 ? -31.465 -3.810 19.259 1.00 87.44 74 VAL A N 1
ATOM 556 C CA . VAL A 1 74 ? -31.547 -2.982 20.486 1.00 87.44 74 VAL A CA 1
ATOM 557 C C . VAL A 1 74 ? -32.651 -3.445 21.436 1.00 87.44 74 VAL A C 1
ATOM 559 O O . VAL A 1 74 ? -32.410 -3.619 22.628 1.00 87.44 74 VAL A O 1
ATOM 562 N N . GLN A 1 75 ? -33.850 -3.728 20.918 1.00 86.00 75 GLN A N 1
ATOM 563 C CA . GLN A 1 75 ? -34.965 -4.191 21.754 1.00 86.00 75 GLN A CA 1
ATOM 564 C C . GLN A 1 75 ? -34.688 -5.561 22.388 1.00 86.00 75 GLN A C 1
ATOM 566 O O . GLN A 1 75 ? -35.107 -5.822 23.516 1.00 86.00 75 GLN A O 1
ATOM 571 N N . ALA A 1 76 ? -33.991 -6.448 21.674 1.00 87.56 76 ALA A N 1
ATOM 572 C CA . ALA A 1 76 ? -33.599 -7.753 22.194 1.00 87.56 76 ALA A CA 1
ATOM 573 C C . ALA A 1 76 ? -32.497 -7.618 23.255 1.00 87.56 76 ALA A C 1
ATOM 575 O O . ALA A 1 76 ? -32.565 -8.291 24.283 1.00 87.56 76 ALA A O 1
ATOM 576 N N . ILE A 1 77 ? -31.540 -6.707 23.047 1.00 87.88 77 ILE A N 1
ATOM 577 C CA . ILE A 1 77 ? -30.504 -6.358 24.027 1.00 87.88 77 ILE A CA 1
ATOM 578 C C . ILE A 1 77 ? -31.152 -5.831 25.309 1.00 87.88 77 ILE A C 1
ATOM 580 O O . ILE A 1 77 ? -30.854 -6.342 26.384 1.00 87.88 77 ILE A O 1
ATOM 584 N N . ASP A 1 78 ? -32.078 -4.874 25.220 1.00 87.06 78 ASP A N 1
ATOM 585 C CA . ASP A 1 78 ? -32.746 -4.313 26.400 1.00 87.06 78 ASP A CA 1
ATOM 586 C C . ASP A 1 78 ? -33.522 -5.384 27.184 1.00 87.06 78 ASP A C 1
ATOM 588 O O . ASP A 1 78 ? -33.405 -5.459 28.410 1.00 87.06 78 ASP A O 1
ATOM 592 N N . ARG A 1 79 ? -34.256 -6.270 26.492 1.00 87.44 79 ARG A N 1
ATOM 593 C CA . ARG A 1 79 ? -34.935 -7.413 27.132 1.00 87.44 79 ARG A CA 1
ATOM 594 C C . ARG A 1 79 ? -33.936 -8.352 27.806 1.00 87.44 79 ARG A C 1
ATOM 596 O O . ARG A 1 79 ? -34.141 -8.747 28.951 1.00 87.44 79 ARG A O 1
ATOM 603 N N . LEU A 1 80 ? -32.840 -8.687 27.128 1.00 87.00 80 LEU A N 1
ATOM 604 C CA . LEU A 1 80 ? -31.798 -9.555 27.671 1.00 87.00 80 LEU A CA 1
ATOM 605 C C . LEU A 1 80 ? -31.170 -8.945 28.930 1.00 87.00 80 LEU A C 1
ATOM 607 O O . LEU A 1 80 ? -31.051 -9.627 29.945 1.00 87.00 80 LEU A O 1
ATOM 611 N N . VAL A 1 81 ? -30.841 -7.655 28.917 1.00 86.19 81 VAL A N 1
ATOM 612 C CA . VAL A 1 81 ? -30.287 -6.953 30.083 1.00 86.19 81 VAL A CA 1
ATOM 613 C C . VAL A 1 81 ? -31.257 -6.968 31.258 1.00 86.19 81 VAL A C 1
ATOM 615 O O . VAL A 1 81 ? -30.835 -7.238 32.384 1.00 86.19 81 VAL A O 1
ATOM 618 N N . GLN A 1 82 ? -32.552 -6.753 31.017 1.00 84.50 82 GLN A N 1
ATOM 619 C CA . GLN A 1 82 ? -33.565 -6.864 32.068 1.00 84.50 82 GLN A CA 1
ATOM 620 C C . GLN A 1 82 ? -33.577 -8.269 32.681 1.00 84.50 82 GLN A C 1
ATOM 622 O O . GLN A 1 82 ? -33.557 -8.394 33.902 1.00 84.50 82 GLN A O 1
ATOM 627 N N . THR A 1 83 ? -33.510 -9.326 31.863 1.00 85.00 83 THR A N 1
ATOM 628 C CA . THR A 1 83 ? -33.454 -10.707 32.378 1.00 85.00 83 THR A CA 1
ATOM 629 C C . THR A 1 83 ? -32.157 -11.026 33.129 1.00 85.00 83 THR A C 1
ATOM 631 O O . THR A 1 83 ? -32.185 -11.738 34.132 1.00 85.00 83 THR A O 1
ATOM 634 N N . LEU A 1 84 ? -31.017 -10.490 32.683 1.00 80.81 84 LEU A N 1
ATOM 635 C CA . LEU A 1 84 ? -29.714 -10.720 33.310 1.00 80.81 84 LEU A CA 1
ATOM 636 C C . LEU A 1 84 ? -29.583 -9.984 34.643 1.00 80.81 84 LEU A C 1
ATOM 638 O O . LEU A 1 84 ? -29.003 -10.534 35.574 1.00 80.81 84 LEU A O 1
ATOM 642 N N . THR A 1 85 ? -30.156 -8.785 34.760 1.00 76.56 85 THR A N 1
ATOM 643 C CA . THR A 1 85 ? -30.085 -7.962 35.981 1.00 76.56 85 THR A CA 1
ATOM 644 C C . THR A 1 85 ? -30.833 -8.597 37.158 1.00 76.56 85 THR A C 1
ATOM 646 O O . THR A 1 85 ? -30.488 -8.337 38.302 1.00 76.56 85 THR A O 1
ATOM 649 N N . ILE A 1 86 ? -31.778 -9.512 36.900 1.00 76.31 86 ILE A N 1
ATOM 650 C CA . ILE A 1 86 ? -32.445 -10.320 37.941 1.00 76.31 86 ILE A CA 1
ATOM 651 C C . ILE A 1 86 ? -31.438 -11.232 38.677 1.00 76.31 86 ILE A C 1
ATOM 653 O O . ILE A 1 86 ? -31.697 -11.683 39.792 1.00 76.31 86 ILE A O 1
ATOM 657 N N . ARG A 1 87 ? -30.267 -11.514 38.085 1.00 79.94 87 ARG A N 1
ATOM 658 C CA . ARG A 1 87 ? -29.213 -12.311 38.726 1.00 79.94 87 ARG A CA 1
ATOM 659 C C . ARG A 1 87 ? -28.312 -11.420 39.603 1.00 79.94 87 ARG A C 1
ATOM 661 O O . ARG A 1 87 ? -27.738 -10.453 39.098 1.00 79.94 87 ARG A O 1
ATOM 668 N N . PRO A 1 88 ? -28.036 -11.808 40.865 1.00 76.19 88 PRO A N 1
ATOM 669 C CA . PRO A 1 88 ? -27.322 -10.973 41.847 1.00 76.19 88 PRO A CA 1
ATOM 670 C C . PRO A 1 88 ? -25.843 -10.703 41.508 1.00 76.19 88 PRO A C 1
ATOM 672 O O . PRO A 1 88 ? -25.179 -9.865 42.123 1.00 76.19 88 PRO A O 1
ATOM 675 N N . THR A 1 89 ? -25.273 -11.443 40.556 1.00 77.75 89 THR A N 1
ATOM 676 C CA . THR A 1 89 ? -23.929 -11.194 40.019 1.00 77.75 89 THR A CA 1
ATOM 677 C C . THR A 1 89 ? -23.922 -10.039 39.021 1.00 77.75 89 THR A C 1
ATOM 679 O O . THR A 1 89 ? -23.063 -9.165 39.103 1.00 77.75 89 THR A O 1
ATOM 682 N N . PHE A 1 90 ? -24.895 -10.002 38.111 1.00 76.12 90 PHE A N 1
ATOM 683 C CA . PHE A 1 90 ? -25.016 -8.965 37.086 1.00 76.12 90 PHE A CA 1
ATOM 684 C C . PHE A 1 90 ? -25.565 -7.656 37.650 1.00 76.12 90 PHE A C 1
ATOM 686 O O . PHE A 1 90 ? -25.158 -6.590 37.197 1.00 76.12 90 PHE A O 1
ATOM 693 N N . GLU A 1 91 ? -26.397 -7.717 38.688 1.00 75.88 91 GLU A N 1
ATOM 694 C CA . GLU A 1 91 ? -26.863 -6.538 39.423 1.00 75.88 91 GLU A CA 1
ATOM 695 C C . GLU A 1 91 ? -25.692 -5.721 40.003 1.00 75.88 91 GLU A C 1
ATOM 697 O O . GLU A 1 91 ? -25.625 -4.504 39.832 1.00 75.88 91 GLU A O 1
ATOM 702 N N . ARG A 1 92 ? -24.694 -6.394 40.598 1.00 77.81 92 ARG A N 1
ATOM 703 C CA . ARG A 1 92 ? -23.474 -5.745 41.113 1.00 77.81 92 ARG A CA 1
ATOM 704 C C . ARG A 1 92 ? -22.666 -5.052 40.017 1.00 77.81 92 ARG A C 1
ATOM 706 O O . ARG A 1 92 ? -22.146 -3.959 40.237 1.00 77.81 92 ARG A O 1
ATOM 713 N N . VAL A 1 93 ? -22.575 -5.671 38.842 1.00 77.00 93 VAL A N 1
ATOM 714 C CA . VAL A 1 93 ? -21.895 -5.097 37.671 1.00 77.00 93 VAL A CA 1
ATOM 715 C C . VAL A 1 93 ? -22.664 -3.884 37.142 1.00 77.00 93 VAL A C 1
ATOM 717 O O . VAL A 1 93 ? -22.062 -2.840 36.895 1.00 77.00 93 VAL A O 1
ATOM 720 N N . ALA A 1 94 ? -23.992 -3.979 37.040 1.00 74.75 94 ALA A N 1
ATOM 721 C CA . ALA A 1 94 ? -24.853 -2.879 36.615 1.00 74.75 94 ALA A CA 1
ATOM 722 C C . ALA A 1 94 ? -24.741 -1.664 37.554 1.00 74.75 94 ALA A C 1
ATOM 724 O O . ALA A 1 94 ? -24.581 -0.541 37.083 1.00 74.75 94 ALA A O 1
ATOM 725 N N . LEU A 1 95 ? -24.738 -1.887 38.872 1.00 73.88 95 LEU A N 1
ATOM 726 C CA . LEU A 1 95 ? -24.533 -0.846 39.887 1.00 73.88 95 LEU A CA 1
ATOM 727 C C . LEU A 1 95 ? -23.148 -0.190 39.801 1.00 73.88 95 LEU A C 1
ATOM 729 O O . LEU A 1 95 ? -23.034 1.025 39.960 1.00 73.88 95 LEU A O 1
ATOM 733 N N . ALA A 1 96 ? -22.093 -0.966 39.538 1.00 74.50 96 ALA A N 1
ATOM 734 C CA . ALA A 1 96 ? -20.745 -0.427 39.365 1.00 74.50 96 ALA A CA 1
ATOM 735 C C . ALA A 1 96 ? -20.636 0.475 38.120 1.00 74.50 96 ALA A C 1
ATOM 737 O O . ALA A 1 96 ? -20.009 1.532 38.192 1.00 74.50 96 ALA A O 1
ATOM 738 N N . LEU A 1 97 ? -21.285 0.083 37.017 1.00 72.44 97 LEU A N 1
ATOM 739 C CA . LEU A 1 97 ? -21.351 0.841 35.760 1.00 72.44 97 LEU A CA 1
ATOM 740 C C . LEU A 1 97 ? -22.271 2.073 35.839 1.00 72.44 97 LEU A C 1
ATOM 742 O O . LEU A 1 97 ? -22.056 3.041 35.120 1.00 72.44 97 LEU A O 1
ATOM 746 N N . ALA A 1 98 ? -23.288 2.059 36.705 1.00 71.44 98 ALA A N 1
ATOM 747 C CA . ALA A 1 98 ? -24.268 3.141 36.845 1.00 71.44 98 ALA A CA 1
ATOM 748 C C . ALA A 1 98 ? -23.836 4.279 37.794 1.00 71.44 98 ALA A C 1
ATOM 750 O O . ALA A 1 98 ? -24.636 5.168 38.090 1.00 71.44 98 ALA A O 1
ATOM 751 N N . ARG A 1 99 ? -22.595 4.273 38.304 1.00 76.00 99 ARG A N 1
ATOM 752 C CA . ARG A 1 99 ? -22.116 5.316 39.227 1.00 76.00 99 ARG A CA 1
ATOM 753 C C . ARG A 1 99 ? -22.123 6.700 38.551 1.00 76.00 99 ARG A C 1
ATOM 755 O O . ARG A 1 99 ? -21.649 6.818 37.425 1.00 76.00 99 ARG A O 1
ATOM 762 N N . PRO A 1 100 ? -22.546 7.773 39.245 1.00 66.44 100 PRO A N 1
ATOM 763 C CA . PRO A 1 100 ? -22.680 9.108 38.648 1.00 66.44 100 PRO A CA 1
ATOM 764 C C . PRO A 1 100 ? -21.354 9.687 38.123 1.00 66.44 100 PRO A C 1
ATOM 766 O O . PRO A 1 100 ? -21.343 10.379 37.110 1.00 66.44 100 PRO A O 1
ATOM 769 N N . ASN A 1 101 ? -20.223 9.337 38.745 1.00 70.50 101 ASN A N 1
ATOM 770 C CA . ASN A 1 101 ? -18.892 9.773 38.304 1.00 70.50 101 ASN A CA 1
ATOM 771 C C . ASN A 1 101 ? -18.237 8.819 37.290 1.00 70.50 101 ASN A C 1
ATOM 773 O O . ASN A 1 101 ? -17.130 9.101 36.832 1.00 70.50 101 ASN A O 1
ATOM 777 N N . ALA A 1 102 ? -18.892 7.706 36.931 1.00 73.50 102 ALA A N 1
ATOM 778 C CA . ALA A 1 102 ? -18.309 6.695 36.051 1.00 73.50 102 ALA A CA 1
ATOM 779 C C . ALA A 1 102 ? -17.889 7.297 34.706 1.00 73.50 102 ALA A C 1
ATOM 781 O O . ALA A 1 102 ? -16.802 6.997 34.230 1.00 73.50 102 ALA A O 1
ATOM 782 N N . ASN A 1 103 ? -18.679 8.215 34.139 1.00 75.25 103 ASN A N 1
ATOM 783 C CA . ASN A 1 103 ? -18.349 8.866 32.867 1.00 75.25 103 ASN A CA 1
ATOM 784 C C . ASN A 1 103 ? -17.008 9.610 32.912 1.00 75.25 103 ASN A C 1
ATOM 786 O O . ASN A 1 103 ? -16.192 9.433 32.013 1.00 75.25 103 ASN A O 1
ATOM 790 N N . LEU A 1 104 ? -16.748 10.395 33.964 1.00 82.44 104 LEU A N 1
ATOM 791 C CA . LEU A 1 104 ? -15.473 11.105 34.118 1.00 82.44 104 LEU A CA 1
ATOM 792 C C . LEU A 1 104 ? -14.311 10.127 34.302 1.00 82.44 104 LEU A C 1
ATOM 794 O O . LEU A 1 104 ? -13.248 10.326 33.722 1.00 82.44 104 LEU A O 1
ATOM 798 N N . THR A 1 105 ? -14.518 9.048 35.062 1.00 83.88 105 THR A N 1
ATOM 799 C CA . THR A 1 105 ? -13.510 7.994 35.222 1.00 83.88 105 THR A CA 1
ATOM 800 C C . THR A 1 105 ? -13.216 7.296 33.892 1.00 83.88 105 THR A C 1
ATOM 802 O O . THR A 1 105 ? -12.051 7.115 33.555 1.00 83.88 105 THR A O 1
ATOM 805 N N . HIS A 1 106 ? -14.238 6.958 33.102 1.00 77.81 106 HIS A N 1
ATOM 806 C CA . HIS A 1 106 ? -14.076 6.341 31.785 1.00 77.81 106 HIS A CA 1
ATOM 807 C C . HIS A 1 106 ? -13.350 7.265 30.804 1.00 77.81 106 HIS A C 1
ATOM 809 O O . HIS A 1 106 ? -12.409 6.825 30.148 1.00 77.81 106 HIS A O 1
ATOM 815 N N . ILE A 1 107 ? -13.744 8.541 30.737 1.00 85.94 107 ILE A N 1
ATOM 816 C CA . ILE A 1 107 ? -13.069 9.544 29.904 1.00 85.94 107 ILE A CA 1
ATOM 817 C C . ILE A 1 107 ? -11.607 9.680 30.337 1.00 85.94 107 ILE A C 1
ATOM 819 O O . ILE A 1 107 ? -10.721 9.618 29.493 1.00 85.94 107 ILE A O 1
ATOM 823 N N . GLY A 1 108 ? -11.338 9.793 31.641 1.00 92.12 108 GLY A N 1
ATOM 824 C CA . GLY A 1 108 ? -9.978 9.891 32.172 1.00 92.12 108 GLY A CA 1
ATOM 825 C C . GLY A 1 108 ? -9.110 8.681 31.820 1.00 92.12 108 GLY A C 1
ATOM 826 O O . GLY A 1 108 ? -7.982 8.854 31.368 1.00 92.12 108 GLY A O 1
ATOM 827 N N . VAL A 1 109 ? -9.644 7.462 31.953 1.00 91.00 109 VAL A N 1
ATOM 828 C CA . VAL A 1 109 ? -8.945 6.226 31.558 1.00 91.00 109 VAL A CA 1
ATOM 829 C C . VAL A 1 109 ? -8.604 6.239 30.069 1.00 91.00 109 VAL A C 1
ATOM 831 O O . VAL A 1 109 ? -7.463 5.957 29.714 1.00 91.00 109 VAL A O 1
ATOM 834 N N . TRP A 1 110 ? -9.553 6.605 29.202 1.00 89.62 110 TRP A N 1
ATOM 835 C CA . TRP A 1 110 ? -9.309 6.676 27.760 1.00 89.62 110 TRP A CA 1
ATOM 836 C C . TRP A 1 110 ? -8.302 7.762 27.384 1.00 89.62 110 TRP A C 1
ATOM 838 O O . TRP A 1 110 ? -7.411 7.502 26.581 1.00 89.62 110 TRP A O 1
ATOM 848 N N . VAL A 1 111 ? -8.392 8.949 27.991 1.00 93.56 111 VAL A N 1
ATOM 849 C CA . VAL A 1 111 ? -7.424 10.034 27.777 1.00 93.56 111 VAL A CA 1
ATOM 850 C C . VAL A 1 111 ? -6.023 9.576 28.164 1.00 93.56 111 VAL A C 1
ATOM 852 O O . VAL A 1 111 ? -5.099 9.739 27.374 1.00 93.56 111 VAL A O 1
ATOM 855 N N . ILE A 1 112 ? -5.859 8.954 29.335 1.00 95.44 112 ILE A N 1
ATOM 856 C CA . ILE A 1 112 ? -4.560 8.434 29.783 1.00 95.44 112 ILE A CA 1
ATOM 857 C C . ILE A 1 112 ? -4.055 7.356 28.822 1.00 95.44 112 ILE A C 1
ATOM 859 O O . ILE A 1 112 ? -2.908 7.422 28.395 1.00 95.44 112 ILE A O 1
ATOM 863 N N . PHE A 1 113 ? -4.901 6.397 28.447 1.00 93.56 113 PHE A N 1
ATOM 864 C CA . PHE A 1 113 ? -4.538 5.323 27.525 1.00 93.56 113 PHE A CA 1
ATOM 865 C C . PHE A 1 113 ? -4.035 5.861 26.178 1.00 93.56 113 PHE A C 1
ATOM 867 O O . PHE A 1 113 ? -2.926 5.527 25.764 1.00 93.56 113 PHE A O 1
ATOM 874 N N . PHE A 1 114 ? -4.800 6.742 25.528 1.00 88.56 114 PHE A N 1
ATOM 875 C CA . PHE A 1 114 ? -4.405 7.321 24.243 1.00 88.56 114 PHE A CA 1
ATOM 876 C C . PHE A 1 114 ? -3.195 8.250 24.364 1.00 88.56 114 PHE A C 1
ATOM 878 O O . PHE A 1 114 ? -2.338 8.242 23.486 1.00 88.56 114 PHE A O 1
ATOM 885 N N . THR A 1 115 ? -3.068 8.991 25.468 1.00 90.50 115 THR A N 1
ATOM 886 C CA . THR A 1 115 ? -1.878 9.817 25.729 1.00 90.50 115 THR A CA 1
ATOM 887 C C . THR A 1 115 ? -0.632 8.946 25.873 1.00 90.50 115 THR A C 1
ATOM 889 O O . THR A 1 115 ? 0.395 9.247 25.274 1.00 90.50 115 THR A O 1
ATOM 892 N N . LEU A 1 116 ? -0.711 7.839 26.620 1.00 94.00 116 LEU A N 1
ATOM 893 C CA . LEU A 1 116 ? 0.398 6.893 26.765 1.00 94.00 116 LEU A CA 1
ATOM 894 C C . LEU A 1 116 ? 0.762 6.238 25.432 1.00 94.00 116 LEU A C 1
ATOM 896 O O . LEU A 1 116 ? 1.945 6.122 25.125 1.00 94.00 116 LEU A O 1
ATOM 900 N N . MET A 1 117 ? -0.229 5.852 24.625 1.00 88.75 117 MET A N 1
ATOM 901 C CA . MET A 1 117 ? 0.017 5.330 23.279 1.00 88.75 117 MET A CA 1
ATOM 902 C C . MET A 1 117 ? 0.727 6.347 22.383 1.00 88.75 117 MET A C 1
ATOM 904 O O . MET A 1 117 ? 1.695 5.988 21.715 1.00 88.75 117 MET A O 1
ATOM 908 N N . ALA A 1 118 ? 0.274 7.602 22.384 1.00 83.25 118 ALA A N 1
ATOM 909 C CA . ALA A 1 118 ? 0.880 8.665 21.590 1.00 83.25 118 ALA A CA 1
ATOM 910 C C . ALA A 1 118 ? 2.326 8.938 22.030 1.00 83.25 118 ALA A C 1
ATOM 912 O O . ALA A 1 118 ? 3.232 8.969 21.202 1.00 83.25 118 ALA A O 1
ATOM 913 N N . LEU A 1 119 ? 2.569 9.044 23.342 1.00 88.00 119 LEU A N 1
ATOM 914 C CA . LEU A 1 119 ? 3.914 9.225 23.900 1.00 88.00 119 LEU A CA 1
ATOM 915 C C . LEU A 1 119 ? 4.841 8.035 23.613 1.00 88.00 119 LEU A C 1
ATOM 917 O O . LEU A 1 119 ? 6.045 8.221 23.463 1.00 88.00 119 LEU A O 1
ATOM 921 N N . ALA A 1 120 ? 4.293 6.823 23.514 1.00 85.69 120 ALA A N 1
ATOM 922 C CA . ALA A 1 120 ? 5.033 5.624 23.131 1.00 85.69 120 ALA A CA 1
ATOM 923 C C . ALA A 1 120 ? 5.261 5.497 21.610 1.00 85.69 120 ALA A C 1
ATOM 925 O O . ALA A 1 120 ? 5.852 4.511 21.173 1.00 85.69 120 ALA A O 1
ATOM 926 N N . GLY A 1 121 ? 4.784 6.449 20.796 1.00 72.44 121 GLY A N 1
ATOM 927 C CA . GLY A 1 121 ? 4.909 6.407 19.336 1.00 72.44 121 GLY A CA 1
ATOM 928 C C . GLY A 1 121 ? 4.050 5.329 18.668 1.00 72.44 121 GLY A C 1
ATOM 929 O O . GLY A 1 121 ? 4.311 4.953 17.529 1.00 72.44 121 GLY A O 1
ATOM 930 N N . ALA A 1 122 ? 3.028 4.817 19.360 1.00 74.25 122 ALA A N 1
ATOM 931 C CA . ALA A 1 122 ? 2.158 3.755 18.856 1.00 74.25 122 ALA A CA 1
ATOM 932 C C . ALA A 1 122 ? 1.017 4.263 17.950 1.00 74.25 122 ALA A C 1
ATOM 934 O O . ALA A 1 122 ? 0.255 3.443 17.443 1.00 74.25 122 ALA A O 1
ATOM 935 N N . THR A 1 123 ? 0.866 5.585 17.782 1.00 67.56 123 THR A N 1
ATOM 936 C CA . THR A 1 123 ? -0.219 6.199 16.991 1.00 67.56 123 THR A CA 1
ATOM 937 C C . THR A 1 123 ? 0.218 6.618 15.590 1.00 67.56 123 THR A C 1
ATOM 939 O O . THR A 1 123 ? -0.435 6.232 14.632 1.00 67.56 123 THR A O 1
ATOM 942 N N . ASP A 1 124 ? 1.323 7.360 15.474 1.00 62.50 124 ASP A N 1
ATOM 943 C CA . ASP A 1 124 ? 1.806 7.944 14.206 1.00 62.50 124 ASP A CA 1
ATOM 944 C C . ASP A 1 124 ? 3.247 7.516 13.875 1.00 62.50 124 ASP A C 1
ATOM 946 O O . ASP A 1 124 ? 3.945 8.151 13.084 1.00 62.50 124 ASP A O 1
ATOM 950 N N . GLY A 1 125 ? 3.731 6.460 14.534 1.00 63.47 125 GLY A N 1
ATOM 951 C CA . GLY A 1 125 ? 5.043 5.888 14.268 1.00 63.47 125 GLY A CA 1
ATOM 952 C C . GLY A 1 125 ? 5.072 5.115 12.952 1.00 63.47 125 GLY A C 1
ATOM 953 O O . GLY A 1 125 ? 4.059 4.590 12.494 1.00 63.47 125 GLY A O 1
ATOM 954 N N . ARG A 1 126 ? 6.266 4.994 12.367 1.00 67.69 126 ARG A N 1
ATOM 955 C CA . ARG A 1 126 ? 6.487 4.208 11.152 1.00 67.69 126 ARG A 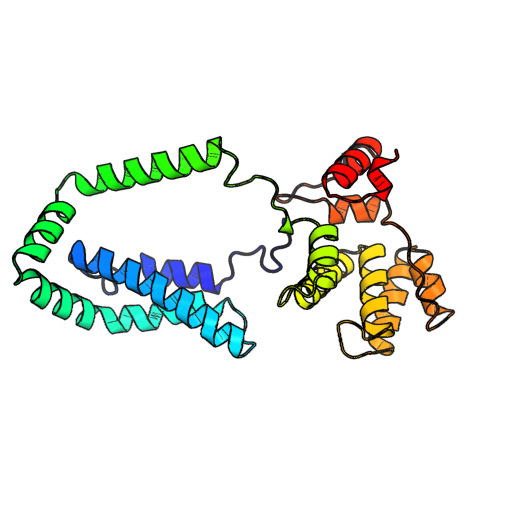CA 1
ATOM 956 C C . ARG A 1 126 ? 6.007 2.767 11.329 1.00 67.69 126 ARG A C 1
ATOM 958 O O . ARG A 1 126 ? 6.493 2.039 12.203 1.00 67.69 126 ARG A O 1
ATOM 965 N N . HIS A 1 127 ? 5.120 2.319 10.447 1.00 72.50 127 HIS A N 1
ATOM 966 C CA . HIS A 1 127 ? 4.674 0.938 10.405 1.00 72.50 127 HIS A CA 1
ATOM 967 C C . HIS A 1 127 ? 5.463 0.151 9.361 1.00 72.50 127 HIS A C 1
ATOM 969 O O . HIS A 1 127 ? 5.814 0.630 8.285 1.00 72.50 127 HIS A O 1
ATOM 975 N N . ARG A 1 128 ? 5.745 -1.123 9.660 1.00 72.12 128 ARG A N 1
ATOM 976 C CA . ARG A 1 128 ? 6.461 -2.001 8.717 1.00 72.12 128 ARG A CA 1
ATOM 977 C C . ARG A 1 128 ? 5.726 -2.141 7.382 1.00 72.12 128 ARG A C 1
ATOM 979 O O . ARG A 1 128 ? 6.383 -2.284 6.363 1.00 72.12 128 ARG A O 1
ATOM 986 N N . GLY A 1 129 ? 4.395 -2.050 7.403 1.00 76.12 129 GLY A N 1
ATOM 987 C CA . GLY A 1 129 ? 3.538 -2.118 6.219 1.00 76.12 129 GLY A CA 1
ATOM 988 C C . GLY A 1 129 ? 3.542 -0.874 5.328 1.00 76.12 129 GLY A C 1
ATOM 989 O O . GLY A 1 129 ? 2.864 -0.901 4.305 1.00 76.12 129 GLY A O 1
ATOM 990 N N . ASP A 1 130 ? 4.277 0.185 5.680 1.00 75.25 130 ASP A N 1
ATOM 991 C CA . ASP A 1 130 ? 4.301 1.429 4.897 1.00 75.25 130 ASP A CA 1
ATOM 992 C C . ASP A 1 130 ? 5.268 1.363 3.705 1.00 75.25 130 ASP A C 1
ATOM 994 O O . ASP A 1 130 ? 5.134 2.124 2.752 1.00 75.25 130 ASP A O 1
ATOM 998 N N . GLY A 1 131 ? 6.263 0.470 3.748 1.00 85.56 131 GLY A N 1
ATOM 999 C CA . GLY A 1 131 ? 7.282 0.347 2.705 1.00 85.56 131 GLY A CA 1
ATOM 1000 C C . GLY A 1 131 ? 6.985 -0.770 1.709 1.00 85.56 131 GLY A C 1
ATOM 1001 O O . GLY A 1 131 ? 6.626 -1.877 2.108 1.00 85.56 131 GLY A O 1
ATOM 1002 N N . VAL A 1 132 ? 7.234 -0.515 0.423 1.00 92.31 132 VAL A N 1
ATOM 1003 C CA . VAL A 1 132 ? 7.168 -1.541 -0.634 1.00 92.31 132 VAL A CA 1
ATOM 1004 C C . VAL A 1 132 ? 8.055 -2.763 -0.336 1.00 92.31 132 VAL A C 1
ATOM 1006 O O . VAL A 1 132 ? 7.523 -3.870 -0.419 1.00 92.31 132 VAL A O 1
ATOM 1009 N N . PRO A 1 133 ? 9.312 -2.626 0.152 1.00 94.06 133 PRO A N 1
ATOM 1010 C CA . PRO A 1 133 ? 10.163 -3.791 0.428 1.00 94.06 133 PRO A CA 1
ATOM 1011 C C . PRO A 1 133 ? 9.578 -4.785 1.439 1.00 94.06 133 PRO A C 1
ATOM 1013 O O . PRO A 1 133 ? 9.869 -5.976 1.398 1.00 94.06 133 PRO A O 1
ATOM 1016 N N . PHE A 1 134 ? 8.728 -4.321 2.363 1.00 92.81 134 PHE A N 1
ATOM 1017 C CA . PHE A 1 134 ? 8.030 -5.222 3.280 1.00 92.81 134 PHE A CA 1
ATOM 1018 C C . PHE A 1 134 ? 6.993 -6.089 2.558 1.00 92.81 134 PHE A C 1
ATOM 1020 O O . PHE A 1 134 ? 6.816 -7.247 2.930 1.00 92.81 134 PHE A O 1
ATOM 1027 N N . TRP A 1 135 ? 6.283 -5.535 1.573 1.00 93.19 135 TRP A N 1
ATOM 1028 C CA . TRP A 1 135 ? 5.265 -6.263 0.816 1.00 93.19 135 TRP A CA 1
ATOM 1029 C C . TRP A 1 135 ? 5.877 -7.207 -0.214 1.00 93.19 135 TRP A C 1
ATOM 1031 O O . TRP A 1 135 ? 5.330 -8.289 -0.406 1.00 93.19 135 TRP A O 1
ATOM 1041 N N . GLU A 1 136 ? 7.028 -6.846 -0.785 1.00 93.75 136 GLU A N 1
ATOM 1042 C CA . GLU A 1 136 ? 7.870 -7.759 -1.569 1.00 93.75 136 GLU A CA 1
ATOM 1043 C C . GLU A 1 136 ? 8.271 -8.974 -0.717 1.00 93.75 136 GLU A C 1
ATOM 1045 O O . GLU A 1 136 ? 7.877 -10.094 -1.031 1.00 93.75 136 GLU A O 1
ATOM 1050 N N . ASP A 1 137 ? 8.905 -8.755 0.445 1.00 94.62 137 ASP A N 1
ATOM 1051 C CA . ASP A 1 137 ? 9.276 -9.837 1.373 1.00 94.62 137 ASP A CA 1
ATOM 1052 C C . ASP A 1 137 ? 8.056 -10.656 1.828 1.00 94.62 137 ASP A C 1
ATOM 1054 O O . ASP A 1 137 ? 8.079 -11.886 1.862 1.00 94.62 137 ASP A O 1
ATOM 1058 N N . ALA A 1 138 ? 6.950 -9.997 2.176 1.00 94.81 138 ALA A N 1
ATOM 1059 C CA . ALA A 1 138 ? 5.736 -10.685 2.597 1.00 94.81 138 ALA A CA 1
ATOM 1060 C C . ALA A 1 138 ? 5.145 -11.562 1.481 1.00 94.81 138 ALA A C 1
ATOM 1062 O O . ALA A 1 138 ? 4.638 -12.647 1.783 1.00 94.81 138 ALA A O 1
ATOM 1063 N N . CYS A 1 139 ? 5.198 -11.099 0.230 1.00 95.31 139 CYS A N 1
ATOM 1064 C CA . CYS A 1 139 ? 4.761 -11.858 -0.933 1.00 95.31 139 CYS A CA 1
ATOM 1065 C C . CYS A 1 139 ? 5.675 -13.063 -1.183 1.00 95.31 139 CYS A C 1
ATOM 1067 O O . CYS A 1 139 ? 5.174 -14.185 -1.256 1.00 95.31 139 CYS A O 1
ATOM 1069 N N . ASP A 1 140 ? 6.993 -12.859 -1.187 1.00 94.50 140 ASP A N 1
ATOM 1070 C CA . ASP A 1 140 ? 7.988 -13.918 -1.397 1.00 94.50 140 ASP A CA 1
ATOM 1071 C C . ASP A 1 140 ? 7.887 -15.029 -0.340 1.00 94.50 140 ASP A C 1
ATOM 1073 O O . ASP A 1 140 ? 8.036 -16.215 -0.631 1.00 94.50 140 ASP A O 1
ATOM 1077 N N . ASN A 1 141 ? 7.555 -14.663 0.901 1.00 95.81 141 ASN A N 1
ATOM 1078 C CA . ASN A 1 141 ? 7.322 -15.610 1.994 1.00 95.81 141 ASN A CA 1
ATOM 1079 C C . ASN A 1 141 ? 5.914 -16.244 1.981 1.00 95.81 141 ASN A C 1
ATOM 1081 O O . ASN A 1 141 ? 5.528 -16.912 2.945 1.00 95.81 141 ASN A O 1
ATOM 1085 N N . GLY A 1 142 ? 5.110 -16.019 0.937 1.00 93.50 142 GLY A N 1
ATOM 1086 C CA . GLY A 1 142 ? 3.786 -16.622 0.776 1.00 93.50 142 GLY A CA 1
ATOM 1087 C C . GLY A 1 142 ? 2.773 -16.191 1.838 1.00 93.50 142 GLY A C 1
ATOM 1088 O O . GLY A 1 142 ? 1.859 -16.953 2.180 1.00 93.50 142 GLY A O 1
ATOM 1089 N N . ARG A 1 143 ? 2.916 -14.988 2.414 1.00 93.62 143 ARG A N 1
ATOM 1090 C CA . ARG A 1 143 ? 1.925 -14.484 3.374 1.00 93.62 143 ARG A CA 1
ATOM 1091 C C . ARG A 1 143 ? 0.595 -14.250 2.659 1.00 93.62 143 ARG A C 1
ATOM 1093 O O . ARG A 1 143 ? 0.538 -13.711 1.555 1.00 93.62 143 ARG A O 1
ATOM 1100 N N . ARG A 1 144 ? -0.503 -14.636 3.316 1.00 88.06 144 ARG A N 1
ATOM 1101 C CA . ARG A 1 144 ? -1.861 -14.490 2.768 1.00 88.06 144 ARG A CA 1
ATOM 1102 C C . ARG A 1 144 ? -2.116 -13.046 2.335 1.00 88.06 144 ARG A C 1
ATOM 1104 O O . ARG A 1 144 ? -1.841 -12.133 3.107 1.00 88.06 144 ARG A O 1
ATOM 1111 N N . GLN A 1 145 ? -2.660 -12.876 1.128 1.00 85.56 145 GLN A N 1
ATOM 1112 C CA . GLN A 1 145 ? -3.010 -11.583 0.519 1.00 85.56 145 GLN A CA 1
ATOM 1113 C C . GLN A 1 145 ? -1.837 -10.598 0.337 1.00 85.56 145 GLN A C 1
ATOM 1115 O O . GLN A 1 145 ? -2.058 -9.475 -0.105 1.00 85.56 145 GLN A O 1
ATOM 1120 N N . ALA A 1 146 ? -0.590 -10.986 0.629 1.00 91.44 146 ALA A N 1
ATOM 1121 C CA . ALA A 1 146 ? 0.541 -10.068 0.530 1.00 91.44 146 ALA A CA 1
ATOM 1122 C C . ALA A 1 146 ? 0.857 -9.687 -0.917 1.00 91.44 146 ALA A C 1
ATOM 1124 O O . ALA A 1 146 ? 1.052 -8.510 -1.195 1.00 91.44 146 ALA A O 1
ATOM 1125 N N . CYS A 1 147 ? 0.837 -10.649 -1.842 1.00 93.44 147 CYS A N 1
ATOM 1126 C CA . CYS A 1 147 ? 1.115 -10.363 -3.247 1.00 93.44 147 CYS A CA 1
ATOM 1127 C C . CYS A 1 147 ? 0.004 -9.539 -3.917 1.00 93.44 147 CYS A C 1
ATOM 1129 O O . CYS A 1 147 ? 0.288 -8.599 -4.650 1.00 93.44 147 CYS A O 1
ATOM 1131 N N . GLU A 1 148 ? -1.266 -9.820 -3.606 1.00 90.75 148 GLU A N 1
ATOM 1132 C CA . GLU A 1 148 ? -2.390 -8.985 -4.054 1.00 90.75 148 GLU A CA 1
ATOM 1133 C C . GLU A 1 148 ? -2.238 -7.548 -3.537 1.00 90.75 148 GLU A C 1
ATOM 1135 O O . GLU A 1 148 ? -2.421 -6.579 -4.275 1.00 90.75 148 GLU A O 1
ATOM 1140 N N . ARG A 1 149 ? -1.842 -7.401 -2.268 1.00 90.38 149 ARG A N 1
ATOM 1141 C CA . ARG A 1 149 ? -1.616 -6.091 -1.669 1.00 90.38 149 ARG A CA 1
ATOM 1142 C C . ARG A 1 149 ? -0.421 -5.362 -2.285 1.00 90.38 149 ARG A C 1
ATOM 1144 O O . ARG A 1 149 ? -0.521 -4.155 -2.495 1.00 90.38 149 ARG A O 1
ATOM 1151 N N . LEU A 1 150 ? 0.664 -6.069 -2.602 1.00 93.88 150 LEU A N 1
ATOM 1152 C CA . LEU A 1 150 ? 1.821 -5.522 -3.314 1.00 93.88 150 LEU A CA 1
ATOM 1153 C C . LEU A 1 150 ? 1.398 -4.928 -4.664 1.00 93.88 150 LEU A C 1
ATOM 1155 O O . LEU A 1 150 ? 1.675 -3.760 -4.921 1.00 93.88 150 LEU A O 1
ATOM 1159 N N . LEU A 1 151 ? 0.625 -5.675 -5.459 1.00 94.12 151 LEU A N 1
ATOM 1160 C CA . LEU A 1 151 ? 0.117 -5.202 -6.751 1.00 94.12 151 LEU A CA 1
ATOM 1161 C C . LEU A 1 151 ? -0.765 -3.959 -6.623 1.00 94.12 151 LEU A C 1
ATOM 1163 O O . LEU A 1 151 ? -0.652 -3.037 -7.425 1.00 94.12 151 LEU A O 1
ATOM 1167 N N . GLN A 1 152 ? -1.635 -3.901 -5.609 1.00 92.06 152 GLN A N 1
ATOM 1168 C CA . GLN A 1 152 ? -2.451 -2.709 -5.348 1.00 92.06 152 GLN A CA 1
ATOM 1169 C C . GLN A 1 152 ? -1.587 -1.484 -5.016 1.00 92.06 152 GLN A C 1
ATOM 1171 O O . GLN A 1 152 ? -1.883 -0.375 -5.463 1.00 92.06 152 GLN A O 1
ATOM 1176 N N . ILE A 1 153 ? -0.530 -1.676 -4.224 1.00 91.25 153 ILE A N 1
ATOM 1177 C CA . ILE A 1 153 ? 0.395 -0.609 -3.832 1.00 91.25 153 ILE A CA 1
ATOM 1178 C C . ILE A 1 153 ? 1.181 -0.113 -5.052 1.00 91.25 153 ILE A C 1
ATOM 1180 O O . ILE A 1 153 ? 1.205 1.089 -5.314 1.00 91.25 153 ILE A O 1
ATOM 1184 N N . GLU A 1 154 ? 1.766 -1.017 -5.836 1.00 95.00 154 GLU A N 1
ATOM 1185 C CA . GLU A 1 154 ? 2.477 -0.678 -7.073 1.00 95.00 154 GLU A CA 1
ATOM 1186 C C . GLU A 1 154 ? 1.560 0.002 -8.096 1.00 95.00 154 GLU A C 1
ATOM 1188 O O . GLU A 1 154 ? 1.946 1.004 -8.695 1.00 95.00 154 GLU A O 1
ATOM 1193 N N . ALA A 1 155 ? 0.320 -0.473 -8.258 1.00 94.62 155 ALA A N 1
ATOM 1194 C CA . ALA A 1 155 ? -0.670 0.157 -9.130 1.00 94.62 155 ALA A CA 1
ATOM 1195 C C . ALA A 1 155 ? -0.987 1.591 -8.701 1.00 94.62 155 ALA A C 1
ATOM 1197 O O . ALA A 1 155 ? -1.055 2.479 -9.552 1.00 94.62 155 ALA A O 1
ATOM 1198 N N . SER A 1 156 ? -1.117 1.840 -7.395 1.00 91.19 156 SER A N 1
ATOM 1199 C CA . SER A 1 156 ? -1.311 3.189 -6.862 1.00 91.19 156 SER A CA 1
ATOM 1200 C C . SER A 1 156 ? -0.100 4.085 -7.132 1.00 91.19 156 SER A C 1
ATOM 1202 O O . SER A 1 156 ? -0.259 5.204 -7.614 1.00 91.19 156 SER A O 1
ATOM 1204 N N . TYR A 1 157 ? 1.119 3.604 -6.882 1.00 93.88 157 TYR A N 1
ATOM 1205 C CA . TYR A 1 157 ? 2.328 4.382 -7.165 1.00 93.88 157 TYR A CA 1
ATOM 1206 C C . TYR A 1 157 ? 2.519 4.640 -8.658 1.00 93.88 157 TYR A C 1
ATOM 1208 O O . TYR A 1 157 ? 2.894 5.745 -9.048 1.00 93.88 157 TYR A O 1
ATOM 1216 N N . CYS A 1 158 ? 2.223 3.657 -9.507 1.00 96.25 158 CYS A N 1
ATOM 1217 C CA . CYS A 1 158 ? 2.231 3.831 -10.951 1.00 96.25 158 CYS A CA 1
ATOM 1218 C C . CYS A 1 158 ? 1.195 4.879 -11.381 1.00 96.25 158 CYS A C 1
ATOM 1220 O O . CYS A 1 158 ? 1.506 5.749 -12.197 1.00 96.25 158 CYS A O 1
ATOM 1222 N N . ALA A 1 159 ? -0.013 4.855 -10.798 1.00 95.00 159 ALA A N 1
ATOM 1223 C CA . ALA A 1 159 ? -1.036 5.876 -11.019 1.00 95.00 159 ALA A CA 1
ATOM 1224 C C . ALA A 1 159 ? -0.533 7.284 -10.661 1.00 95.00 159 ALA A C 1
ATOM 1226 O O . ALA A 1 159 ? -0.767 8.209 -11.440 1.00 95.00 159 ALA A O 1
ATOM 1227 N N . ASP A 1 160 ? 0.268 7.400 -9.601 1.00 91.69 160 ASP A N 1
ATOM 1228 C CA . ASP A 1 160 ? 0.941 8.629 -9.163 1.00 91.69 160 ASP A CA 1
ATOM 1229 C C . ASP A 1 160 ? 2.274 8.916 -9.875 1.00 91.69 160 ASP A C 1
ATOM 1231 O O . ASP A 1 160 ? 3.093 9.707 -9.403 1.00 91.69 160 ASP A O 1
ATOM 1235 N N . ALA A 1 161 ? 2.475 8.309 -11.047 1.00 94.94 161 ALA A N 1
ATOM 1236 C CA . ALA A 1 161 ? 3.618 8.521 -11.929 1.00 94.94 161 ALA A CA 1
ATOM 1237 C C . ALA A 1 161 ? 4.974 8.064 -11.361 1.00 94.94 161 ALA A C 1
ATOM 1239 O O . ALA A 1 161 ? 6.018 8.585 -11.761 1.00 94.94 161 ALA A O 1
ATOM 1240 N N . SER A 1 162 ? 4.984 7.045 -10.497 1.00 96.88 162 SER A N 1
ATOM 1241 C CA . SER A 1 162 ? 6.205 6.277 -10.256 1.00 96.88 162 S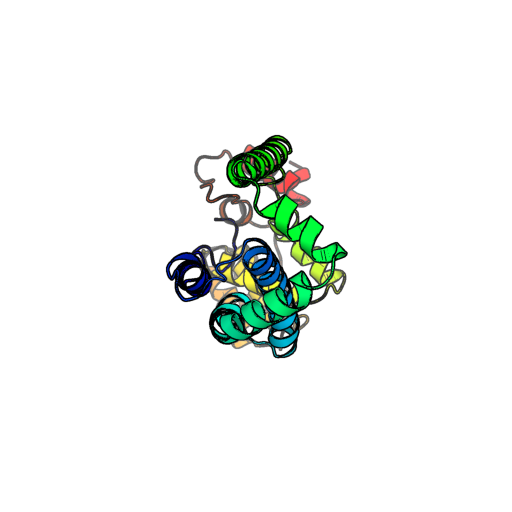ER A CA 1
ATOM 1242 C C . SER A 1 162 ? 6.507 5.396 -11.466 1.00 96.88 162 SER A C 1
ATOM 1244 O O . SER A 1 162 ? 5.791 4.443 -11.777 1.00 96.88 162 SER A O 1
ATOM 1246 N N . ALA A 1 163 ? 7.601 5.718 -12.144 1.00 98.06 163 ALA A N 1
ATOM 1247 C CA . ALA A 1 163 ? 8.067 5.005 -13.318 1.00 98.06 163 ALA A CA 1
ATOM 1248 C C . ALA A 1 163 ? 8.582 3.605 -12.958 1.00 98.06 163 ALA A C 1
ATOM 1250 O O . ALA A 1 163 ? 8.346 2.652 -13.702 1.00 98.06 163 ALA A O 1
ATOM 1251 N N . TRP A 1 164 ? 9.231 3.486 -11.795 1.00 98.19 164 TRP A N 1
ATOM 1252 C CA . TRP A 1 164 ? 9.654 2.205 -11.232 1.00 98.19 164 TRP A CA 1
ATOM 1253 C C . TRP A 1 164 ? 8.455 1.291 -10.960 1.00 98.19 164 TRP A C 1
ATOM 1255 O O . TRP A 1 164 ? 8.416 0.175 -11.469 1.00 98.19 164 TRP A O 1
ATOM 1265 N N . ALA A 1 165 ? 7.430 1.786 -10.256 1.00 97.75 165 ALA A N 1
ATOM 1266 C CA . ALA A 1 165 ? 6.262 0.972 -9.916 1.00 97.75 165 ALA A CA 1
ATOM 1267 C C . ALA A 1 165 ? 5.489 0.508 -11.161 1.00 97.75 165 ALA A C 1
ATOM 1269 O O . ALA A 1 165 ? 5.018 -0.624 -11.208 1.00 97.75 165 ALA A O 1
ATOM 1270 N N . CYS A 1 166 ? 5.398 1.346 -12.202 1.00 98.19 166 CYS A N 1
ATOM 1271 C CA . CYS A 1 166 ? 4.828 0.916 -13.480 1.00 98.19 166 CYS A CA 1
ATOM 1272 C C . CYS A 1 166 ? 5.640 -0.220 -14.124 1.00 98.19 166 CYS A C 1
ATOM 1274 O O . CYS A 1 166 ? 5.054 -1.146 -14.675 1.00 98.19 166 CYS A O 1
ATOM 1276 N N . ASN A 1 167 ? 6.974 -0.183 -14.055 1.00 98.12 167 ASN A N 1
ATOM 1277 C CA . ASN A 1 167 ? 7.801 -1.269 -14.578 1.00 98.12 167 ASN A CA 1
ATOM 1278 C C . ASN A 1 167 ? 7.559 -2.580 -13.823 1.00 98.12 167 ASN A C 1
ATOM 1280 O O . ASN A 1 167 ? 7.334 -3.606 -14.457 1.00 98.12 167 ASN A O 1
ATOM 1284 N N . GLU A 1 168 ? 7.559 -2.545 -12.489 1.00 97.50 168 GLU A N 1
ATOM 1285 C CA . GLU A 1 168 ? 7.331 -3.745 -11.676 1.00 97.50 168 GLU A CA 1
ATOM 1286 C C . GLU A 1 168 ? 5.940 -4.338 -11.914 1.00 97.50 168 GLU A C 1
ATOM 1288 O O . GLU A 1 168 ? 5.820 -5.539 -12.161 1.00 97.50 168 GLU A O 1
ATOM 1293 N N . LEU A 1 169 ? 4.907 -3.494 -11.995 1.00 96.56 169 LEU A N 1
ATOM 1294 C CA . LEU A 1 169 ? 3.553 -3.938 -12.314 1.00 96.56 169 LEU A CA 1
ATOM 1295 C C . LEU A 1 169 ? 3.468 -4.605 -13.692 1.00 96.56 169 LEU A C 1
ATOM 1297 O O . LEU A 1 169 ? 2.820 -5.641 -13.842 1.00 96.56 169 LEU A O 1
ATOM 1301 N N . GLY A 1 170 ? 4.165 -4.053 -14.689 1.00 96.50 170 GLY A N 1
ATOM 1302 C CA . GLY A 1 170 ? 4.279 -4.675 -16.006 1.00 96.50 170 GLY A CA 1
ATOM 1303 C C . GLY A 1 170 ? 4.922 -6.064 -15.946 1.00 96.50 170 GLY A C 1
ATOM 1304 O O . GLY A 1 170 ? 4.428 -6.990 -16.586 1.00 96.50 170 GLY A O 1
ATOM 1305 N N . LEU A 1 171 ? 5.960 -6.244 -15.123 1.00 96.50 171 LEU A N 1
ATOM 1306 C CA . LEU A 1 171 ? 6.632 -7.536 -14.949 1.00 96.50 171 LEU A CA 1
ATOM 1307 C C . LEU A 1 171 ? 5.731 -8.584 -14.296 1.00 96.50 171 LEU A C 1
ATOM 1309 O O . LEU A 1 171 ? 5.791 -9.750 -14.688 1.00 96.50 171 LEU A O 1
ATOM 1313 N N . HIS A 1 172 ? 4.886 -8.193 -13.339 1.00 95.75 172 HIS A N 1
ATOM 1314 C CA . HIS A 1 172 ? 3.924 -9.119 -12.732 1.00 95.75 172 HIS A CA 1
ATOM 1315 C C . HIS A 1 172 ? 2.926 -9.658 -13.765 1.00 95.75 172 HIS A C 1
ATOM 1317 O O . HIS A 1 172 ? 2.686 -10.865 -13.802 1.00 95.75 172 HIS A O 1
ATOM 1323 N N . TYR A 1 173 ? 2.407 -8.799 -14.651 1.00 95.56 173 TYR A N 1
ATOM 1324 C CA . TYR A 1 173 ? 1.513 -9.211 -15.745 1.00 95.56 173 TYR A CA 1
ATOM 1325 C C . TYR A 1 173 ? 2.229 -9.919 -16.901 1.00 95.56 173 TYR A C 1
ATOM 1327 O O . TYR A 1 173 ? 1.592 -10.667 -17.640 1.00 95.56 173 TYR A O 1
ATOM 1335 N N . GLU A 1 174 ? 3.527 -9.697 -17.094 1.00 94.50 174 GLU A N 1
ATOM 1336 C CA . GLU A 1 174 ? 4.304 -10.406 -18.112 1.00 94.50 174 GLU A CA 1
ATOM 1337 C C . GLU A 1 174 ? 4.624 -11.842 -17.682 1.00 94.50 174 GLU A C 1
ATOM 1339 O O . GLU A 1 174 ? 4.412 -12.777 -18.455 1.00 94.50 174 GLU A O 1
ATOM 1344 N N . ARG A 1 175 ? 5.120 -12.022 -16.451 1.00 92.31 175 ARG A N 1
ATOM 1345 C CA . ARG A 1 175 ? 5.560 -13.328 -15.930 1.00 92.31 175 ARG A CA 1
ATOM 1346 C C . ARG A 1 175 ? 4.396 -14.204 -15.494 1.00 92.31 175 ARG A C 1
ATOM 1348 O O . ARG A 1 175 ? 4.425 -15.415 -15.684 1.00 92.31 175 ARG A O 1
ATOM 1355 N N . GLY A 1 176 ? 3.372 -13.578 -14.924 1.00 89.81 176 GLY A N 1
ATOM 1356 C CA . GLY A 1 176 ? 2.213 -14.266 -14.381 1.00 89.81 176 GLY A CA 1
ATOM 1357 C C . GLY A 1 176 ? 2.458 -14.997 -13.056 1.00 89.81 176 GLY A C 1
ATOM 1358 O O . GLY A 1 176 ? 1.718 -15.919 -12.723 1.00 89.81 176 GLY A O 1
ATOM 1359 N N . ASP A 1 177 ? 3.500 -14.611 -12.310 1.00 84.81 177 ASP A N 1
ATOM 1360 C CA . ASP A 1 177 ? 3.879 -15.253 -11.039 1.00 84.81 177 ASP A CA 1
ATOM 1361 C C . ASP A 1 177 ? 2.864 -14.970 -9.915 1.00 84.81 177 ASP A C 1
ATOM 1363 O O . ASP A 1 177 ? 2.701 -15.764 -8.989 1.00 84.81 177 ASP A O 1
ATOM 1367 N N . VAL A 1 178 ? 2.182 -13.823 -9.996 1.00 87.62 178 VAL A N 1
ATOM 1368 C CA . VAL A 1 178 ? 1.265 -13.317 -8.960 1.00 87.62 178 VAL A CA 1
ATOM 1369 C C . VAL A 1 178 ? -0.170 -13.160 -9.471 1.00 87.62 178 VAL A C 1
ATOM 1371 O O . VAL A 1 178 ? -1.126 -13.356 -8.722 1.00 87.62 178 VAL A O 1
ATOM 1374 N N . VAL A 1 179 ? -0.324 -12.802 -10.743 1.00 92.81 179 VAL A N 1
ATOM 1375 C CA . VAL A 1 179 ? -1.602 -12.574 -11.433 1.00 92.81 179 VAL A CA 1
ATOM 1376 C C . VAL A 1 179 ? -1.610 -13.315 -12.753 1.00 92.81 179 VAL A C 1
ATOM 1378 O O . VAL A 1 179 ? -0.556 -13.670 -13.261 1.00 92.81 179 VAL A O 1
ATOM 1381 N N . GLU A 1 180 ? -2.786 -13.543 -13.332 1.00 93.69 180 GLU A N 1
ATOM 1382 C CA . GLU A 1 180 ? -2.860 -14.137 -14.665 1.00 93.69 180 GLU A CA 1
ATOM 1383 C C . GLU A 1 180 ? -2.078 -13.280 -15.679 1.00 93.69 180 GLU A C 1
ATOM 1385 O O . GLU A 1 180 ? -2.277 -12.058 -15.726 1.00 93.69 180 GLU A O 1
ATOM 1390 N N . PRO A 1 181 ? -1.188 -13.890 -16.486 1.00 94.50 181 PRO A N 1
ATOM 1391 C CA . PRO A 1 181 ? -0.408 -13.140 -17.448 1.00 94.50 181 PRO A CA 1
ATOM 1392 C C . PRO A 1 181 ? -1.312 -12.395 -18.433 1.00 94.50 181 PRO A C 1
ATOM 1394 O O . PRO A 1 181 ? -2.211 -12.973 -19.046 1.00 94.50 181 PRO A O 1
ATOM 1397 N N . ASN A 1 182 ? -1.040 -11.108 -18.627 1.00 95.75 182 ASN A N 1
ATOM 1398 C CA . ASN A 1 182 ? -1.764 -10.254 -19.554 1.00 95.75 182 ASN A CA 1
ATOM 1399 C C . ASN A 1 182 ? -0.776 -9.343 -20.287 1.00 95.75 182 ASN A C 1
ATOM 1401 O O . ASN A 1 182 ? -0.320 -8.328 -19.761 1.00 95.75 182 ASN A O 1
ATOM 1405 N N . ARG A 1 183 ? -0.453 -9.716 -21.529 1.00 93.44 183 ARG A N 1
ATOM 1406 C CA . ARG A 1 183 ? 0.563 -9.020 -22.331 1.00 93.44 183 ARG A CA 1
ATOM 1407 C C . ARG A 1 183 ? 0.155 -7.592 -22.691 1.00 93.44 183 ARG A C 1
ATOM 1409 O O . ARG A 1 183 ? 1.027 -6.733 -22.752 1.00 93.44 183 ARG A O 1
ATOM 1416 N N . ASP A 1 184 ? -1.137 -7.330 -22.880 1.00 95.25 184 ASP A N 1
ATOM 1417 C CA . ASP A 1 184 ? -1.635 -5.989 -23.204 1.00 95.25 184 ASP A CA 1
ATOM 1418 C C . ASP A 1 184 ? -1.500 -5.051 -21.999 1.00 95.25 184 ASP A C 1
ATOM 1420 O O . ASP A 1 184 ? -1.021 -3.922 -22.131 1.00 95.25 184 ASP A O 1
ATOM 1424 N N . LEU A 1 185 ? -1.846 -5.538 -20.799 1.00 95.38 185 LEU A N 1
ATOM 1425 C CA . LEU A 1 185 ? -1.623 -4.791 -19.561 1.00 95.38 185 LEU A CA 1
ATOM 1426 C C . LEU A 1 185 ? -0.130 -4.578 -19.305 1.00 95.38 185 LEU A C 1
ATOM 1428 O O . LEU A 1 185 ? 0.273 -3.440 -19.060 1.00 95.38 185 LEU A O 1
ATOM 1432 N N . ALA A 1 186 ? 0.693 -5.622 -19.431 1.00 96.25 186 ALA A N 1
ATOM 1433 C CA . ALA A 1 186 ? 2.143 -5.512 -19.283 1.00 96.25 186 ALA A CA 1
ATOM 1434 C C . ALA A 1 186 ? 2.726 -4.443 -20.222 1.00 96.25 186 ALA A C 1
ATOM 1436 O O . ALA A 1 186 ? 3.407 -3.524 -19.768 1.00 96.25 186 ALA A O 1
ATOM 1437 N N . PHE A 1 187 ? 2.366 -4.493 -21.511 1.00 96.19 187 PHE A N 1
ATOM 1438 C CA . PHE A 1 187 ? 2.769 -3.499 -22.504 1.00 96.19 187 PHE A CA 1
ATOM 1439 C C . PHE A 1 187 ? 2.338 -2.082 -22.105 1.00 96.19 187 PHE A C 1
ATOM 1441 O O . PHE A 1 187 ? 3.140 -1.152 -22.180 1.00 96.19 187 PHE A O 1
ATOM 1448 N N . SER A 1 188 ? 1.100 -1.903 -21.634 1.00 97.31 188 SER A N 1
ATOM 1449 C CA . SER A 1 188 ? 0.602 -0.589 -21.208 1.00 97.31 188 SER A CA 1
ATOM 1450 C C . SER A 1 188 ? 1.406 -0.005 -20.037 1.00 97.31 188 SER A C 1
ATOM 1452 O O . SER A 1 188 ? 1.761 1.178 -20.049 1.00 97.31 188 SER A O 1
ATOM 1454 N N . TYR A 1 189 ? 1.767 -0.837 -19.058 1.00 98.12 189 TYR A N 1
ATOM 1455 C CA . TYR A 1 189 ? 2.551 -0.419 -17.902 1.00 98.12 189 TYR A CA 1
ATOM 1456 C C . TYR A 1 189 ? 4.012 -0.134 -18.263 1.00 98.12 189 TYR A C 1
ATOM 1458 O O . TYR A 1 189 ? 4.554 0.892 -17.842 1.00 98.12 189 TYR A O 1
ATOM 1466 N N . PHE A 1 190 ? 4.631 -0.959 -19.113 1.00 98.00 190 PHE A N 1
ATOM 1467 C CA . PHE A 1 190 ? 5.968 -0.685 -19.645 1.00 98.00 190 PHE A CA 1
ATOM 1468 C C . PHE A 1 190 ? 6.004 0.594 -20.493 1.00 98.00 190 PHE A C 1
ATOM 1470 O O . PHE A 1 190 ? 6.940 1.386 -20.355 1.00 98.00 190 PHE A O 1
ATOM 1477 N N . SER A 1 191 ? 4.966 0.851 -21.302 1.00 97.88 191 SER A N 1
ATOM 1478 C CA . SER A 1 191 ? 4.816 2.091 -22.082 1.00 97.88 191 SER A CA 1
ATOM 1479 C C . SER A 1 191 ? 4.841 3.299 -21.164 1.00 97.88 191 SER A C 1
ATOM 1481 O O . SER A 1 191 ? 5.652 4.208 -21.343 1.00 97.88 191 SER A O 1
ATOM 1483 N N . ARG A 1 192 ? 4.032 3.259 -20.102 1.00 98.19 192 ARG A N 1
ATOM 1484 C CA . ARG A 1 192 ? 3.974 4.327 -19.106 1.00 98.19 192 ARG A CA 1
ATOM 1485 C C . ARG A 1 192 ? 5.309 4.528 -18.383 1.00 98.19 192 ARG A C 1
ATOM 1487 O O . ARG A 1 192 ? 5.755 5.663 -18.234 1.00 98.19 192 ARG A O 1
ATOM 1494 N N . ALA A 1 193 ? 5.982 3.452 -17.973 1.00 98.25 193 ALA A N 1
ATOM 1495 C CA . ALA A 1 193 ? 7.315 3.538 -17.374 1.00 98.25 193 ALA A CA 1
ATOM 1496 C C . ALA A 1 193 ? 8.333 4.190 -18.335 1.00 98.25 193 ALA A C 1
ATOM 1498 O O . ALA A 1 193 ? 9.132 5.039 -17.926 1.00 98.25 193 ALA A O 1
ATOM 1499 N N . CYS A 1 194 ? 8.278 3.845 -19.624 1.00 97.75 194 CYS A N 1
ATOM 1500 C CA . CYS A 1 194 ? 9.153 4.410 -20.647 1.00 97.75 194 CYS A CA 1
ATOM 1501 C C . CYS A 1 194 ? 8.878 5.901 -20.915 1.00 97.75 194 CYS A C 1
ATOM 1503 O O . CYS A 1 194 ? 9.817 6.699 -20.998 1.00 97.75 194 CYS A O 1
ATOM 1505 N N . GLU A 1 195 ? 7.608 6.307 -20.984 1.00 98.06 195 GLU A N 1
ATOM 1506 C CA . GLU A 1 195 ? 7.193 7.715 -21.099 1.00 98.06 195 GLU A CA 1
ATOM 1507 C C . GLU A 1 195 ? 7.714 8.555 -19.925 1.00 98.06 195 GLU A C 1
ATOM 1509 O O . GLU A 1 195 ? 8.206 9.672 -20.115 1.00 98.06 195 GLU A O 1
ATOM 1514 N N . LEU A 1 196 ? 7.725 7.967 -18.725 1.00 97.44 196 LEU A N 1
ATOM 1515 C CA . LEU A 1 196 ? 8.321 8.529 -17.510 1.00 97.44 196 LEU A CA 1
ATOM 1516 C C . LEU A 1 196 ? 9.861 8.410 -17.464 1.00 97.44 196 LEU A C 1
ATOM 1518 O O . LEU A 1 196 ? 10.489 8.655 -16.434 1.00 97.44 196 LEU A O 1
ATOM 1522 N N . ARG A 1 197 ? 10.498 8.084 -18.597 1.00 97.06 197 ARG A N 1
ATOM 1523 C CA . ARG A 1 197 ? 11.957 8.006 -18.786 1.00 97.06 197 ARG A CA 1
ATOM 1524 C C . ARG A 1 197 ? 12.635 6.946 -17.916 1.00 97.06 197 ARG A C 1
ATOM 1526 O O . ARG A 1 197 ? 13.804 7.103 -17.539 1.00 97.06 197 ARG A O 1
ATOM 1533 N N . PHE A 1 198 ? 11.944 5.857 -17.593 1.00 97.81 198 PHE A N 1
ATOM 1534 C CA . PHE A 1 198 ? 12.541 4.703 -16.928 1.00 97.81 198 PHE A CA 1
ATOM 1535 C C . PHE A 1 198 ? 13.070 3.713 -17.964 1.00 97.81 198 PHE A C 1
ATOM 1537 O O . PHE A 1 198 ? 12.313 3.088 -18.702 1.00 97.81 198 PHE A O 1
ATOM 1544 N N . GLN A 1 199 ? 14.398 3.596 -18.038 1.00 96.88 199 GLN A N 1
ATOM 1545 C CA . GLN A 1 199 ? 15.078 2.850 -19.099 1.00 96.88 199 GLN A CA 1
ATOM 1546 C C . GLN A 1 199 ? 14.668 1.374 -19.134 1.00 96.88 199 GLN A C 1
ATOM 1548 O O . GLN A 1 199 ? 14.447 0.851 -20.221 1.00 96.88 199 GLN A O 1
ATOM 1553 N N . ALA A 1 200 ? 14.519 0.728 -17.973 1.00 97.19 200 ALA A N 1
ATOM 1554 C CA . ALA A 1 200 ? 14.083 -0.667 -17.905 1.00 97.19 200 ALA A CA 1
ATOM 1555 C C . ALA A 1 200 ? 12.696 -0.866 -18.544 1.00 97.19 200 ALA A C 1
ATOM 1557 O O . ALA A 1 200 ? 12.520 -1.801 -19.316 1.00 97.19 200 ALA A O 1
ATOM 1558 N N . GLY A 1 201 ? 11.769 0.080 -18.345 1.00 96.69 201 GLY A N 1
ATOM 1559 C CA . GLY A 1 201 ? 10.453 0.055 -18.989 1.00 96.69 201 GLY A CA 1
ATOM 1560 C C . GLY A 1 201 ? 10.544 0.127 -20.513 1.00 96.69 201 GLY A C 1
ATOM 1561 O O . GLY A 1 201 ? 9.894 -0.644 -21.209 1.00 96.69 201 GLY A O 1
ATOM 1562 N N . CYS A 1 202 ? 11.415 0.989 -21.049 1.00 97.12 202 CYS A N 1
ATOM 1563 C CA . CYS A 1 202 ? 11.647 1.051 -22.494 1.00 97.12 202 CYS A CA 1
ATOM 1564 C C . CYS A 1 202 ? 12.255 -0.243 -23.051 1.00 97.12 202 CYS A C 1
ATOM 1566 O O . CYS A 1 202 ? 11.908 -0.649 -24.154 1.00 97.12 202 CYS A O 1
ATOM 1568 N N . LEU A 1 203 ? 13.161 -0.888 -22.312 1.00 96.69 203 LEU A N 1
ATOM 1569 C CA . LEU A 1 203 ? 13.757 -2.155 -22.736 1.00 96.69 203 LEU A CA 1
ATOM 1570 C C . LEU A 1 203 ? 12.724 -3.291 -22.726 1.00 96.69 203 LEU A C 1
ATOM 1572 O O . LEU A 1 203 ? 12.664 -4.053 -23.686 1.00 96.69 203 LEU A O 1
ATOM 1576 N N . ASN A 1 204 ? 11.856 -3.342 -21.711 1.00 95.94 204 ASN A N 1
ATOM 1577 C CA . ASN A 1 204 ? 10.772 -4.326 -21.623 1.00 95.94 204 ASN A CA 1
ATOM 1578 C C . ASN A 1 204 ? 9.721 -4.179 -22.745 1.00 95.94 204 ASN A C 1
ATOM 1580 O O . ASN A 1 204 ? 9.089 -5.160 -23.122 1.00 95.94 204 ASN A O 1
ATOM 1584 N N . LEU A 1 205 ? 9.557 -2.987 -23.338 1.00 93.31 205 LEU A N 1
ATOM 1585 C CA . LEU A 1 205 ? 8.733 -2.809 -24.548 1.00 93.31 205 LEU A CA 1
ATOM 1586 C C . LEU A 1 205 ? 9.364 -3.412 -25.806 1.00 93.31 205 LEU A C 1
ATOM 1588 O O . LEU A 1 205 ? 8.647 -3.814 -26.721 1.00 93.31 205 LEU A O 1
ATOM 1592 N N . LEU A 1 206 ? 10.695 -3.391 -25.888 1.00 90.69 206 LEU A N 1
ATOM 1593 C CA . LEU A 1 206 ? 11.440 -3.820 -27.070 1.00 90.69 206 LEU A CA 1
ATOM 1594 C C . LEU A 1 206 ? 11.690 -5.327 -27.061 1.00 90.69 206 LEU A C 1
ATOM 1596 O O . LEU A 1 206 ? 11.651 -5.961 -28.114 1.00 90.69 206 LEU A O 1
ATOM 1600 N N . GLU A 1 207 ? 11.937 -5.892 -25.882 1.00 84.25 207 GLU A N 1
ATOM 1601 C CA . GLU A 1 207 ? 12.255 -7.302 -25.708 1.00 84.25 207 GLU A CA 1
ATOM 1602 C C . GLU A 1 207 ? 11.329 -7.938 -24.672 1.00 84.25 207 GLU A C 1
ATOM 1604 O O . GLU A 1 207 ? 11.553 -7.865 -23.463 1.00 84.25 207 GLU A O 1
ATOM 1609 N N . SER A 1 208 ? 10.282 -8.600 -25.167 1.00 69.56 208 SER A N 1
ATOM 1610 C CA . SER A 1 208 ? 9.383 -9.367 -24.309 1.00 69.56 208 SER A CA 1
ATOM 1611 C C . SER A 1 208 ? 10.118 -10.553 -23.679 1.00 69.56 208 SER A C 1
ATOM 1613 O O . SER A 1 208 ? 10.809 -11.283 -24.392 1.00 69.56 208 SER A O 1
ATOM 1615 N N . ASN A 1 209 ? 9.876 -10.800 -22.394 1.00 72.44 209 ASN A N 1
ATOM 1616 C CA . ASN A 1 209 ? 10.429 -11.852 -21.532 1.00 72.44 209 ASN A CA 1
ATOM 1617 C C . ASN A 1 209 ? 11.861 -11.635 -21.009 1.00 72.44 209 ASN A C 1
ATOM 1619 O O . ASN A 1 209 ? 12.361 -12.498 -20.287 1.00 72.44 209 ASN A O 1
ATOM 1623 N N . ALA A 1 210 ? 12.527 -10.517 -21.314 1.00 77.31 210 ALA A N 1
ATOM 1624 C CA . ALA A 1 210 ? 13.842 -10.217 -20.730 1.00 77.31 210 ALA A CA 1
ATOM 1625 C C . ALA A 1 210 ? 13.740 -9.770 -19.260 1.00 77.31 210 ALA A C 1
ATOM 1627 O O . ALA A 1 210 ? 14.638 -10.026 -18.457 1.00 77.31 210 ALA A O 1
ATOM 1628 N N . GLY A 1 211 ? 12.619 -9.141 -18.892 1.00 89.94 211 GLY A N 1
ATOM 1629 C CA . GLY A 1 211 ? 12.273 -8.843 -17.511 1.00 89.94 211 GLY A CA 1
ATOM 1630 C C . GLY A 1 211 ? 13.204 -7.841 -16.821 1.00 89.94 211 GLY A C 1
ATOM 1631 O O . GLY A 1 211 ? 13.553 -8.045 -15.655 1.00 89.94 211 GLY A O 1
ATOM 1632 N N . TYR A 1 212 ? 13.617 -6.784 -17.527 1.00 95.88 212 TYR A N 1
ATOM 1633 C CA . TYR A 1 212 ? 14.542 -5.764 -17.038 1.00 95.88 212 TYR A CA 1
ATOM 1634 C C . TYR A 1 212 ? 14.003 -5.053 -15.789 1.00 95.88 212 TYR A C 1
ATOM 1636 O O . TYR A 1 212 ? 12.884 -4.534 -15.777 1.00 95.88 212 TYR A O 1
ATOM 1644 N N . ARG A 1 213 ? 14.843 -4.979 -14.750 1.00 95.38 213 ARG A N 1
ATOM 1645 C CA . ARG A 1 213 ? 14.602 -4.245 -13.498 1.00 95.38 213 ARG A CA 1
ATOM 1646 C C . ARG A 1 213 ? 15.738 -3.260 -13.236 1.00 95.38 213 ARG A C 1
ATOM 1648 O O . ARG A 1 213 ? 16.868 -3.478 -13.671 1.00 95.38 213 ARG A O 1
ATOM 1655 N N . ALA A 1 214 ? 15.434 -2.182 -12.527 1.00 96.06 214 ALA A N 1
ATOM 1656 C CA . ALA A 1 214 ? 16.410 -1.216 -12.030 1.00 96.06 214 ALA A CA 1
ATOM 1657 C C . ALA A 1 214 ? 15.909 -0.621 -10.709 1.00 96.06 214 ALA A C 1
ATOM 1659 O O . ALA A 1 214 ? 14.712 -0.678 -10.431 1.00 96.06 214 ALA A O 1
ATOM 1660 N N . ASP A 1 215 ? 16.806 -0.039 -9.916 1.00 96.31 215 ASP A N 1
ATOM 1661 C CA . ASP A 1 215 ? 16.426 0.620 -8.665 1.00 96.31 215 ASP A CA 1
ATOM 1662 C C . ASP A 1 215 ? 15.536 1.861 -8.925 1.00 96.31 215 ASP A C 1
ATOM 1664 O O . ASP A 1 215 ? 15.681 2.521 -9.967 1.00 96.31 215 ASP A O 1
ATOM 1668 N N . PRO A 1 216 ? 14.627 2.215 -7.994 1.00 96.62 216 PRO A N 1
ATOM 1669 C CA . PRO A 1 216 ? 13.826 3.431 -8.090 1.00 96.62 216 PRO A CA 1
ATOM 1670 C C . PRO A 1 216 ? 14.694 4.687 -8.224 1.00 96.62 216 PRO A C 1
ATOM 1672 O O . PRO A 1 216 ? 15.682 4.862 -7.507 1.00 96.62 216 PRO A O 1
ATOM 1675 N N . LYS A 1 217 ? 14.303 5.613 -9.107 1.00 94.94 217 LYS A N 1
ATOM 1676 C CA . LYS A 1 217 ? 14.999 6.902 -9.243 1.00 94.94 217 LYS A CA 1
ATOM 1677 C C . LYS A 1 217 ? 14.624 7.839 -8.096 1.00 94.94 217 LYS A C 1
ATOM 1679 O O . LYS A 1 217 ? 13.635 7.640 -7.402 1.00 94.94 217 LYS A O 1
ATOM 1684 N N . LEU A 1 218 ? 15.354 8.945 -7.946 1.00 94.25 218 LEU A N 1
ATOM 1685 C CA . LEU A 1 218 ? 15.089 9.944 -6.903 1.00 94.25 218 LEU A CA 1
ATOM 1686 C C . LEU A 1 218 ? 13.625 10.440 -6.872 1.00 94.25 218 LEU A C 1
ATOM 1688 O O . LEU A 1 218 ? 13.065 10.640 -5.796 1.00 94.25 218 LEU A O 1
ATOM 1692 N N . LEU A 1 219 ? 12.995 10.641 -8.036 1.00 92.81 219 LEU A N 1
ATOM 1693 C CA . LEU A 1 219 ? 11.581 11.036 -8.106 1.00 92.81 219 LEU A CA 1
ATOM 1694 C C . LEU A 1 219 ? 10.640 9.915 -7.645 1.00 92.81 219 LEU A C 1
ATOM 1696 O O . LEU A 1 219 ? 9.690 10.205 -6.923 1.00 92.81 219 LEU A O 1
ATOM 1700 N N . ASP A 1 220 ? 10.940 8.658 -7.985 1.00 95.31 220 ASP A N 1
ATOM 1701 C CA . ASP A 1 220 ? 10.210 7.502 -7.461 1.00 95.31 220 ASP A CA 1
ATOM 1702 C C . ASP A 1 220 ? 10.362 7.425 -5.940 1.00 95.31 220 ASP A C 1
ATOM 1704 O O . ASP A 1 220 ? 9.369 7.347 -5.230 1.00 95.31 220 ASP A O 1
ATOM 1708 N N . LEU A 1 221 ? 11.581 7.550 -5.406 1.00 94.88 221 LEU A N 1
ATOM 1709 C CA . LEU A 1 221 ? 11.832 7.514 -3.960 1.00 94.88 221 LEU A CA 1
ATOM 1710 C C . LEU A 1 221 ? 11.063 8.605 -3.203 1.00 94.88 221 LEU A C 1
ATOM 1712 O O . LEU A 1 221 ? 10.513 8.351 -2.133 1.00 94.88 221 LEU A O 1
ATOM 1716 N N . ARG A 1 222 ? 10.937 9.810 -3.771 1.00 93.56 222 ARG A N 1
ATOM 1717 C CA . ARG A 1 222 ? 10.107 10.881 -3.190 1.00 93.56 222 ARG A CA 1
ATOM 1718 C C . ARG A 1 222 ? 8.611 10.560 -3.154 1.00 93.56 222 ARG A C 1
ATOM 1720 O O . ARG A 1 222 ? 7.889 11.220 -2.405 1.00 93.56 222 ARG A O 1
ATOM 1727 N N . LEU A 1 223 ? 8.138 9.606 -3.956 1.00 91.44 223 LEU A N 1
ATOM 1728 C CA . LEU A 1 223 ? 6.774 9.070 -3.914 1.00 91.44 223 LEU A CA 1
ATOM 1729 C C . LEU A 1 223 ? 6.690 7.878 -2.949 1.00 91.44 223 LEU A C 1
ATOM 1731 O O . LEU A 1 223 ? 5.861 7.883 -2.041 1.00 91.44 223 LEU A O 1
ATOM 1735 N N . LEU A 1 224 ? 7.592 6.908 -3.103 1.00 92.00 224 LEU A N 1
ATOM 1736 C CA . LEU A 1 224 ? 7.629 5.637 -2.374 1.00 92.00 224 LEU A CA 1
ATOM 1737 C C . LEU A 1 224 ? 7.893 5.803 -0.868 1.00 92.00 224 LEU A C 1
ATOM 1739 O O . LEU A 1 224 ? 7.477 4.964 -0.078 1.00 92.00 224 LEU A O 1
ATOM 1743 N N . LEU A 1 225 ? 8.570 6.879 -0.453 1.00 91.06 225 LEU A N 1
ATOM 1744 C CA . LEU A 1 225 ? 8.960 7.118 0.947 1.00 91.06 225 LEU A CA 1
ATOM 1745 C C . LEU A 1 225 ? 8.049 8.102 1.691 1.00 91.06 225 LEU A C 1
ATOM 1747 O O . LEU A 1 225 ? 8.380 8.535 2.803 1.00 91.06 225 LEU A O 1
ATOM 1751 N N . ARG A 1 226 ? 6.929 8.513 1.086 1.00 84.81 226 ARG A N 1
ATOM 1752 C CA . ARG A 1 226 ? 5.980 9.436 1.722 1.00 84.81 226 ARG A CA 1
ATOM 1753 C C . ARG A 1 226 ? 5.291 8.753 2.898 1.00 84.81 226 ARG A C 1
ATOM 1755 O O . ARG A 1 226 ? 4.530 7.813 2.714 1.00 84.81 226 ARG A O 1
ATOM 1762 N N . GLU A 1 227 ? 5.466 9.308 4.090 1.00 76.81 227 GLU A N 1
ATOM 1763 C CA . GLU A 1 227 ? 4.700 8.939 5.286 1.00 76.81 227 GLU A CA 1
ATOM 1764 C C . GLU A 1 227 ? 3.760 10.089 5.656 1.00 76.81 227 GLU A C 1
ATOM 1766 O O . GLU A 1 227 ? 4.061 11.252 5.386 1.00 76.81 227 GLU A O 1
ATOM 1771 N N . GLY A 1 228 ? 2.594 9.792 6.233 1.00 67.12 228 GLY 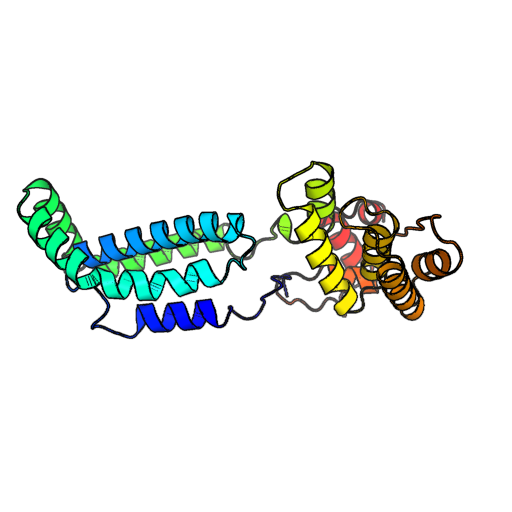A N 1
ATOM 1772 C CA . GLY A 1 228 ? 1.732 10.817 6.843 1.00 67.12 228 GLY A CA 1
ATOM 1773 C C . GLY A 1 228 ? 1.232 11.948 5.927 1.00 67.12 228 GLY A C 1
ATOM 1774 O O . GLY A 1 228 ? 0.752 12.953 6.431 1.00 67.12 228 GLY A O 1
ATOM 1775 N N . GLY A 1 229 ? 1.360 11.850 4.594 1.00 65.81 229 GLY A N 1
ATOM 1776 C CA . GLY A 1 229 ? 1.044 12.995 3.717 1.00 65.81 229 GLY A CA 1
ATOM 1777 C C . GLY A 1 229 ? 2.228 13.892 3.364 1.00 65.81 229 GLY A C 1
ATOM 1778 O O . GLY A 1 229 ? 2.051 14.795 2.552 1.00 65.81 229 GLY A O 1
ATOM 1779 N N . ALA A 1 230 ? 3.418 13.629 3.908 1.00 73.06 230 ALA A N 1
ATOM 1780 C CA . ALA A 1 230 ? 4.594 14.461 3.699 1.00 73.06 230 ALA A CA 1
ATOM 1781 C C . ALA A 1 230 ? 4.950 14.590 2.210 1.00 73.06 230 ALA A C 1
ATOM 1783 O O . ALA A 1 230 ? 5.043 13.601 1.476 1.00 73.06 230 ALA A O 1
ATOM 1784 N N . ASN A 1 231 ? 5.173 15.830 1.778 1.00 83.06 231 ASN A N 1
ATOM 1785 C CA . ASN A 1 231 ? 5.751 16.134 0.482 1.00 83.06 231 ASN A CA 1
ATOM 1786 C C . ASN A 1 231 ? 7.279 16.185 0.627 1.00 83.06 231 ASN A C 1
ATOM 1788 O O . ASN A 1 231 ? 7.802 16.990 1.390 1.00 83.06 231 ASN A O 1
ATOM 1792 N N . LEU A 1 232 ? 7.986 15.321 -0.101 1.00 90.12 232 LEU A N 1
ATOM 1793 C CA . LEU A 1 232 ? 9.438 15.156 0.003 1.00 90.12 232 LEU A CA 1
ATOM 1794 C C . LEU A 1 232 ? 10.220 15.913 -1.089 1.00 90.12 232 LEU A C 1
ATOM 1796 O O . LEU A 1 232 ? 11.389 15.616 -1.339 1.00 90.12 232 LEU A O 1
ATOM 1800 N N . MET A 1 233 ? 9.583 16.865 -1.780 1.00 87.94 233 MET A N 1
ATOM 1801 C CA . MET A 1 233 ? 10.214 17.600 -2.886 1.00 87.94 233 MET A CA 1
ATOM 1802 C C . MET A 1 233 ? 11.348 18.524 -2.429 1.00 87.94 233 MET A C 1
ATOM 1804 O O . MET A 1 233 ? 12.365 18.593 -3.116 1.00 87.94 233 MET A O 1
ATOM 1808 N N . ASP A 1 234 ? 11.220 19.146 -1.256 1.00 89.62 234 ASP A N 1
ATOM 1809 C CA . ASP A 1 234 ? 12.235 20.062 -0.707 1.00 89.62 234 ASP A CA 1
ATOM 1810 C C . ASP A 1 234 ? 13.375 19.329 0.022 1.00 89.62 234 ASP A C 1
ATOM 1812 O O . ASP A 1 234 ? 14.366 19.930 0.436 1.00 89.62 234 ASP A O 1
ATOM 1816 N N . MET A 1 235 ? 13.245 18.011 0.188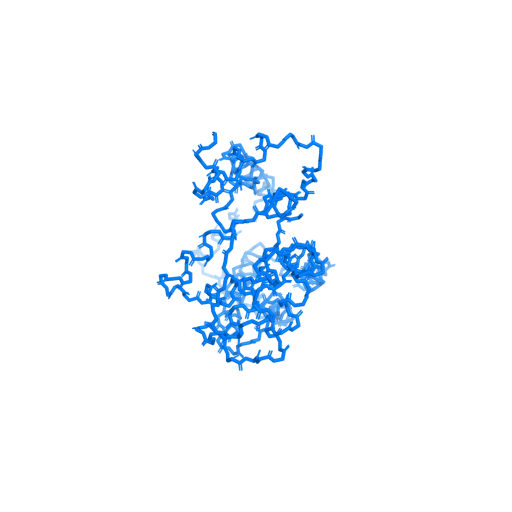 1.00 92.69 235 MET A N 1
ATOM 1817 C CA . MET A 1 235 ? 14.230 17.182 0.868 1.00 92.69 235 MET A CA 1
ATOM 1818 C C . MET A 1 235 ? 15.436 16.923 -0.044 1.00 92.69 235 MET A C 1
ATOM 1820 O O . MET A 1 235 ? 15.297 16.621 -1.240 1.00 92.69 235 MET A O 1
ATOM 1824 N N . THR A 1 236 ? 16.635 17.034 0.533 1.00 95.56 236 THR A N 1
ATOM 1825 C CA . THR A 1 236 ? 17.890 16.805 -0.190 1.00 95.56 236 THR A CA 1
ATOM 1826 C C . THR A 1 236 ? 17.995 15.356 -0.649 1.00 95.56 236 THR A C 1
ATOM 1828 O O . THR A 1 236 ? 17.465 14.442 -0.019 1.00 95.56 236 THR A O 1
ATOM 1831 N N . GLU A 1 237 ? 18.719 15.133 -1.743 1.00 94.69 237 GLU A N 1
ATOM 1832 C CA . GLU A 1 237 ? 18.929 13.793 -2.292 1.00 94.69 237 GLU A CA 1
ATOM 1833 C C . GLU A 1 237 ? 19.547 12.834 -1.263 1.00 94.69 237 GLU A C 1
ATOM 1835 O O . GLU A 1 237 ? 19.025 11.745 -1.047 1.00 94.69 237 GLU A O 1
ATOM 1840 N N . THR A 1 238 ? 20.584 13.270 -0.546 1.00 94.00 238 THR A N 1
ATOM 1841 C CA . THR A 1 238 ? 21.233 12.473 0.508 1.00 94.00 238 THR A CA 1
ATOM 1842 C C . THR A 1 238 ? 20.267 12.062 1.615 1.00 94.00 238 THR A C 1
ATOM 1844 O O . THR A 1 238 ? 20.281 10.916 2.058 1.00 94.00 238 THR A O 1
ATOM 1847 N N . ALA A 1 239 ? 19.384 12.971 2.032 1.00 94.62 239 ALA A N 1
ATOM 1848 C CA . ALA A 1 239 ? 18.390 12.669 3.046 1.00 94.62 239 ALA A CA 1
ATOM 1849 C C . ALA A 1 239 ? 17.355 11.663 2.518 1.00 94.62 239 ALA A C 1
ATOM 1851 O O . ALA A 1 239 ? 16.941 10.774 3.262 1.00 94.62 239 ALA A O 1
ATOM 1852 N N . ILE A 1 240 ? 16.957 11.759 1.241 1.00 95.62 240 ILE A N 1
ATOM 1853 C CA . ILE A 1 240 ? 16.051 10.787 0.612 1.00 95.62 240 ILE A CA 1
ATOM 1854 C C . ILE A 1 240 ? 16.663 9.387 0.604 1.00 95.62 240 ILE A C 1
ATOM 1856 O O . ILE A 1 240 ? 15.975 8.440 0.969 1.00 95.62 240 ILE A O 1
ATOM 1860 N N . TYR A 1 241 ? 17.940 9.239 0.248 1.00 95.19 241 TYR A N 1
ATOM 1861 C CA . TYR A 1 241 ? 18.602 7.930 0.272 1.00 95.19 241 TYR A CA 1
ATOM 1862 C C . TYR A 1 241 ? 18.804 7.395 1.691 1.00 95.19 241 TYR A C 1
ATOM 1864 O O . TYR A 1 241 ? 18.553 6.217 1.934 1.00 95.19 241 TYR A O 1
ATOM 1872 N N . SER A 1 242 ? 19.152 8.253 2.655 1.00 94.62 242 SER A N 1
ATOM 1873 C CA . SER A 1 242 ? 19.200 7.852 4.067 1.00 94.62 242 SER A CA 1
ATOM 1874 C C . SER A 1 242 ? 17.839 7.330 4.537 1.00 94.62 242 SER A C 1
ATOM 1876 O O . SER A 1 242 ? 17.755 6.263 5.141 1.00 94.62 242 SER A O 1
ATOM 1878 N N . ARG A 1 243 ? 16.755 8.030 4.187 1.00 92.12 243 ARG A N 1
ATOM 1879 C CA . ARG A 1 243 ? 15.385 7.585 4.458 1.00 92.12 243 ARG A CA 1
ATOM 1880 C C . ARG A 1 243 ? 15.053 6.292 3.709 1.00 92.12 243 ARG A C 1
ATOM 1882 O O . ARG A 1 243 ? 14.449 5.395 4.279 1.00 92.12 243 ARG A O 1
ATOM 1889 N N . ALA A 1 244 ? 15.467 6.138 2.455 1.00 94.00 244 ALA A N 1
ATOM 1890 C CA . ALA A 1 244 ? 15.262 4.904 1.700 1.00 94.00 244 ALA A CA 1
ATOM 1891 C C . ALA A 1 244 ? 15.931 3.703 2.391 1.00 94.00 244 ALA A C 1
ATOM 1893 O O . ALA A 1 244 ? 15.302 2.653 2.532 1.00 94.00 244 ALA A O 1
ATOM 1894 N N . CYS A 1 245 ? 17.157 3.881 2.891 1.00 93.31 245 CYS A N 1
ATOM 1895 C CA . CYS A 1 245 ? 17.858 2.864 3.668 1.00 93.31 245 CYS A CA 1
ATOM 1896 C C . CYS A 1 245 ? 17.087 2.493 4.938 1.00 93.31 245 CYS A C 1
ATOM 1898 O O . CYS A 1 245 ? 16.874 1.311 5.208 1.00 93.31 245 CYS A O 1
ATOM 1900 N N . GLU A 1 246 ? 16.589 3.493 5.676 1.00 90.19 246 GLU A N 1
ATOM 1901 C CA . GLU A 1 246 ? 15.711 3.242 6.816 1.00 90.19 246 GLU A CA 1
ATOM 1902 C C . GLU A 1 246 ? 14.504 2.400 6.383 1.00 90.19 246 GLU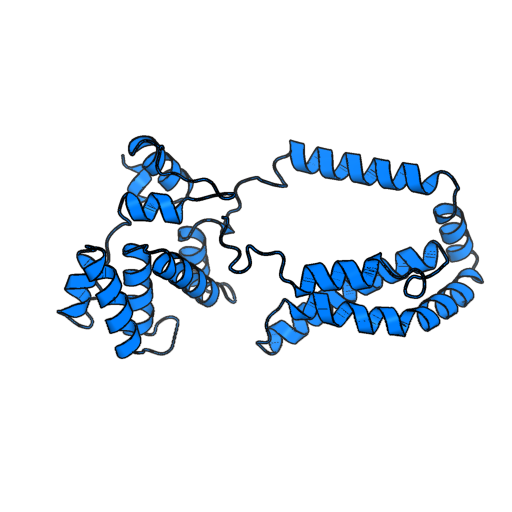 A C 1
ATOM 1904 O O . GLU A 1 246 ? 14.157 1.457 7.091 1.00 90.19 246 GLU A O 1
ATOM 1909 N N . HIS A 1 247 ? 13.908 2.673 5.215 1.00 89.38 247 HIS A N 1
ATOM 1910 C CA . HIS A 1 247 ? 12.797 1.934 4.591 1.00 89.38 247 HIS A CA 1
ATOM 1911 C C . HIS A 1 247 ? 13.164 0.565 3.984 1.00 89.38 247 HIS A C 1
ATOM 1913 O O . HIS A 1 247 ? 12.350 -0.017 3.269 1.00 89.38 247 HIS A O 1
ATOM 1919 N N . ASN A 1 248 ? 14.329 0.009 4.327 1.00 91.62 248 ASN A N 1
ATOM 1920 C CA . ASN A 1 248 ? 14.840 -1.283 3.854 1.00 91.62 248 ASN A CA 1
ATOM 1921 C C . ASN A 1 248 ? 15.127 -1.347 2.345 1.00 91.62 248 ASN A C 1
ATOM 1923 O O . ASN A 1 248 ? 15.291 -2.437 1.797 1.00 91.62 248 ASN A O 1
ATOM 1927 N N . TRP A 1 249 ? 15.260 -0.206 1.666 1.00 93.56 249 TRP A N 1
ATOM 1928 C CA . TRP A 1 249 ? 15.809 -0.180 0.313 1.00 93.56 249 TRP A CA 1
ATOM 1929 C C . TRP A 1 249 ? 17.322 -0.390 0.379 1.00 93.56 249 TRP A C 1
ATOM 1931 O O . TRP A 1 249 ? 18.099 0.546 0.563 1.00 93.56 249 TRP A O 1
ATOM 1941 N N . THR A 1 250 ? 17.752 -1.644 0.253 1.00 92.56 250 THR A N 1
ATOM 1942 C CA . THR A 1 250 ? 19.148 -2.047 0.506 1.00 92.56 250 THR A CA 1
ATOM 1943 C C . THR A 1 250 ? 20.173 -1.350 -0.392 1.00 92.56 250 THR A C 1
ATOM 1945 O O . THR A 1 250 ? 21.306 -1.126 0.037 1.00 92.56 250 THR A O 1
ATOM 1948 N N . PHE A 1 251 ? 19.794 -0.975 -1.618 1.00 93.75 251 PHE A N 1
ATOM 1949 C CA . PHE A 1 251 ? 20.663 -0.234 -2.535 1.00 93.75 251 PHE A CA 1
ATOM 1950 C C . PHE A 1 251 ? 21.013 1.164 -1.999 1.00 93.75 251 PHE A C 1
ATOM 1952 O O . PHE A 1 251 ? 22.130 1.638 -2.198 1.00 93.75 251 PHE A O 1
ATOM 1959 N N . ALA A 1 252 ? 20.099 1.786 -1.251 1.00 94.12 252 ALA A N 1
ATOM 1960 C CA . ALA A 1 252 ? 20.268 3.124 -0.704 1.00 94.12 252 ALA A CA 1
ATOM 1961 C C . ALA A 1 252 ? 21.164 3.172 0.543 1.00 94.12 252 ALA A C 1
ATOM 1963 O O . ALA A 1 252 ? 21.683 4.230 0.879 1.00 94.12 252 ALA A O 1
ATOM 1964 N N . CYS A 1 253 ? 21.389 2.036 1.212 1.00 92.06 253 CYS A N 1
ATOM 1965 C CA . CYS A 1 253 ? 22.261 1.947 2.391 1.00 92.06 253 CYS A CA 1
ATOM 1966 C C . CYS A 1 253 ? 23.762 1.982 2.068 1.00 92.06 253 CYS A C 1
ATOM 1968 O O . CYS A 1 253 ? 24.584 1.947 2.981 1.00 92.06 253 CYS A O 1
ATOM 1970 N N . ARG A 1 254 ? 24.131 1.961 0.783 1.00 82.62 254 ARG A N 1
ATOM 1971 C CA . ARG A 1 254 ? 25.531 1.914 0.331 1.00 82.62 254 ARG A CA 1
ATOM 1972 C C . ARG A 1 254 ? 26.104 3.295 -0.013 1.00 82.62 254 ARG A C 1
ATOM 1974 O O . ARG A 1 254 ? 27.254 3.354 -0.443 1.00 82.62 254 ARG A O 1
ATOM 1981 N N . LEU A 1 255 ? 25.294 4.348 0.114 1.00 64.38 255 LEU A N 1
ATOM 1982 C CA . LEU A 1 255 ? 25.618 5.740 -0.214 1.00 64.38 255 LEU A CA 1
ATOM 1983 C C . LEU A 1 255 ? 26.177 6.506 0.987 1.00 64.38 255 LEU A C 1
ATOM 1985 O O . LEU A 1 255 ? 25.708 6.255 2.118 1.00 64.38 255 LEU A O 1
#

Foldseek 3Di:
DLPPVCPDCPVLLVVLCCLQPPDPLQAAPALVLNVVLVVQLVVQLVVCQVVCVVVVHDSSVSSNVSRVVSSVCRVVSNVVLVVCCVDPVVVVVSVVRPDPCNVVVVVVVVVVVVVVCVVVCVPQHDDLVSALVSLVVCVVVVPPCSLVVSLVVLVVLVVVQQLQSLLVNLLCLLVVPRHPNDNVSSLVSLVSSVVSVNVQSVVCNVDRPPSGHDDGDLVSLQSRLDGPNDRCPPPDSLVSLVSVVVSVVVVSVVD

pLDDT: mean 84.26, std 13.04, range [32.97, 98.25]